Protein 2C7L (pdb70)

Sequence (334 aa):
MKTPLTEAIAAADLRGSYLSNTELQAVFGRFNRARAGLEAARAFANNGKKWAEAAANHVYQKFPYTTQMQGPQYASTPEGKAKCVRDIDHYLRTISYCCVVGGTGPLDDYVVAGLKEFNSALGLSPSWYIAALEFVRDNHGLTGDVAGEANTYINYAINALSMLDAFSRVVEQADKKGAYLSNDEINALQAIVADSNKRLDVVNRLTSNASSIVANAYRALVAERPQVFNPGGPCFHHRNQAACIRDLGFILRYVTYSVLAGDTSVMDDRCLNGLRETYQALGTPGDAVASGIKKMKEAALKIANDPNGITKGDCSQLMSELASYFDRAAAAVA

InterPro domains:
  IPR009050 Globin-like superfamily [SSF46458] (1-162)
  IPR0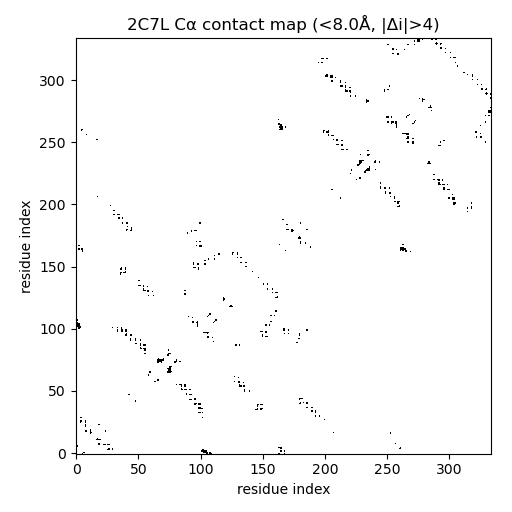12128 Phycobilisome, alpha/beta subunit [PF00502] (8-161)
  IPR012128 Phycobilisome, alpha/beta subunit [PIRSF000081] (1-162)
  IPR038719 Phycobilisome, alpha/beta subunit superfamily [G3DSA:1.10.490.20] (1-162)

Structure (mmCIF, N/CA/C/O backbone):
data_2C7L
#
_entry.id   2C7L
#
_cell.length_a   155.000
_cell.length_b   155.000
_cell.length_c   39.590
_cell.angle_alpha   90.00
_cell.angle_beta   90.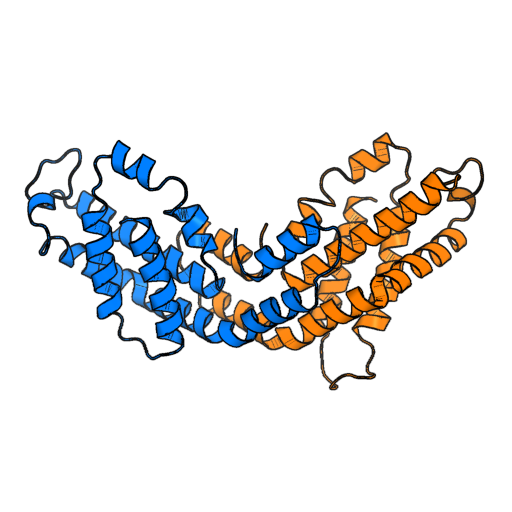00
_cell.angle_gamma   120.00
#
_symmetry.space_group_name_H-M   'P 63'
#
loop_
_entity.id
_entity.type
_entity.pdbx_description
1 polymer 'Phycoerythrocyanin alpha chain'
2 polymer 'Phycoerythrocyanin beta chain'
3 non-polymer PHYCOCYANOBILIN
4 water water
#
loop_
_atom_site.group_PDB
_atom_site.id
_atom_site.type_symbol
_atom_site.label_atom_id
_atom_site.label_alt_id
_atom_site.label_comp_id
_atom_site.label_asym_id
_atom_site.label_entity_id
_atom_site.label_seq_id
_atom_site.pdbx_PDB_ins_code
_atom_site.Cartn_x
_atom_site.Cartn_y
_atom_site.Cartn_z
_atom_site.occupancy
_atom_site.B_iso_or_equiv
_atom_site.auth_seq_id
_atom_site.auth_comp_id
_atom_site.auth_asym_id
_atom_site.auth_atom_id
_atom_site.pdbx_PDB_model_num
ATOM 1 N N . MET A 1 1 ? -11.427 67.021 -2.847 1.00 18.54 1 MET A N 1
ATOM 2 C CA . MET A 1 1 ? -11.174 66.095 -3.988 1.00 19.01 1 MET A CA 1
ATOM 3 C C . MET A 1 1 ? -12.302 66.071 -5.024 1.00 18.60 1 MET A C 1
ATOM 4 O O . MET A 1 1 ? -13.444 66.416 -4.723 1.00 16.22 1 MET A O 1
ATOM 9 N N . LYS A 1 2 ? -11.964 65.582 -6.218 1.00 19.02 2 LYS A N 1
ATOM 10 C CA . LYS A 1 2 ? -12.872 65.478 -7.358 1.00 18.06 2 LYS A CA 1
ATOM 11 C C . LYS A 1 2 ? -13.919 64.368 -7.254 1.00 18.84 2 LYS A C 1
ATOM 12 O O . LYS A 1 2 ? -13.602 63.180 -7.273 1.00 19.68 2 LYS A O 1
ATOM 18 N N . THR A 1 3 ? -15.165 64.783 -7.058 1.00 17.95 3 THR A N 1
ATOM 19 C CA . THR A 1 3 ? -16.314 63.882 -7.019 1.00 14.72 3 THR A CA 1
ATOM 20 C C . THR A 1 3 ? -17.235 64.641 -7.982 1.00 14.57 3 THR A C 1
ATOM 21 O O . THR A 1 3 ? -17.008 65.839 -8.194 1.00 15.59 3 THR A O 1
ATOM 25 N N . PRO A 1 4 ? -18.200 63.964 -8.661 1.00 14.86 4 PRO A N 1
ATOM 26 C CA . PRO A 1 4 ? -19.090 64.704 -9.572 1.00 12.73 4 PRO A CA 1
ATOM 27 C C . PRO A 1 4 ? -19.915 65.808 -8.895 1.00 11.95 4 PRO A C 1
ATOM 28 O O . PRO A 1 4 ? -20.214 66.830 -9.514 1.00 14.14 4 PRO A O 1
ATOM 32 N N . LEU A 1 5 ? -20.161 65.637 -7.597 1.00 11.43 5 LEU A N 1
ATOM 33 C CA . LEU A 1 5 ? -20.889 66.599 -6.769 1.00 11.48 5 LEU A CA 1
ATOM 34 C C . LEU A 1 5 ? -20.047 67.865 -6.563 1.00 12.10 5 LEU A C 1
ATOM 35 O O . LEU A 1 5 ? -20.551 68.982 -6.667 1.00 12.45 5 LEU A O 1
ATOM 40 N N . THR A 1 6 ? -18.752 67.649 -6.319 1.00 12.46 6 THR A N 1
ATOM 41 C CA . THR A 1 6 ? -17.735 68.682 -6.106 1.00 11.12 6 THR A CA 1
ATOM 42 C C . THR A 1 6 ? -17.393 69.362 -7.434 1.00 8.52 6 THR A C 1
ATOM 43 O O . THR A 1 6 ? -17.239 70.579 -7.476 1.00 6.60 6 THR A O 1
ATOM 47 N N . GLU A 1 7 ? -17.301 68.559 -8.501 1.00 7.19 7 GLU A N 1
ATOM 48 C CA . GLU A 1 7 ? -16.962 69.023 -9.845 1.00 7.70 7 GLU A CA 1
ATOM 49 C C . GLU A 1 7 ? -17.949 70.049 -10.355 1.00 7.58 7 GLU A C 1
ATOM 50 O O . GLU A 1 7 ? -17.548 71.044 -10.970 1.00 9.97 7 GLU A O 1
ATOM 56 N N . ALA A 1 8 ? -19.226 69.812 -10.056 1.00 6.37 8 ALA A N 1
ATOM 57 C CA . ALA A 1 8 ? -20.319 70.689 -10.462 1.00 3.76 8 ALA A CA 1
ATOM 58 C C . ALA A 1 8 ? -20.351 71.948 -9.610 1.00 3.17 8 ALA A C 1
ATOM 59 O O . ALA A 1 8 ? -20.476 73.055 -10.139 1.00 3.81 8 ALA A O 1
ATOM 61 N N . ILE A 1 9 ? -20.161 71.776 -8.303 1.00 1.93 9 ILE A N 1
ATOM 62 C CA . ILE A 1 9 ? -20.148 72.888 -7.348 1.00 1.91 9 ILE A CA 1
ATOM 63 C C . ILE A 1 9 ? -18.951 73.834 -7.588 1.00 1.80 9 ILE A C 1
ATOM 64 O O . ILE A 1 9 ? -19.095 75.047 -7.455 1.00 3.96 9 ILE A O 1
ATOM 69 N N . ALA A 1 10 ? -17.812 73.281 -8.011 1.00 2.07 10 ALA A N 1
ATOM 70 C CA . ALA A 1 10 ? -16.602 74.064 -8.289 1.00 1.84 10 ALA A CA 1
ATOM 71 C C . ALA A 1 10 ? -16.789 74.914 -9.547 1.00 2.87 10 ALA A C 1
ATOM 72 O O . ALA A 1 10 ? -16.499 76.118 -9.551 1.00 1.25 10 ALA A O 1
ATOM 74 N N . ALA A 1 11 ? -17.361 74.284 -10.574 1.00 4.16 11 ALA A N 1
ATOM 75 C CA . ALA A 1 11 ? -17.654 74.914 -11.863 1.00 5.53 11 ALA A CA 1
ATOM 76 C C . ALA A 1 11 ? -18.693 76.022 -11.708 1.00 5.30 11 ALA A C 1
ATOM 77 O O . ALA A 1 11 ? -18.548 77.092 -12.297 1.00 5.85 11 ALA A O 1
ATOM 79 N N . ALA A 1 12 ? -19.704 75.758 -10.873 1.00 4.33 12 ALA A N 1
ATOM 80 C CA . ALA A 1 12 ? -20.791 76.693 -10.576 1.00 4.34 12 ALA A CA 1
ATOM 81 C C . ALA A 1 12 ? -20.282 77.913 -9.848 1.00 3.86 12 ALA A C 1
ATOM 82 O O . ALA A 1 12 ? -20.609 79.036 -10.218 1.00 4.31 12 ALA A O 1
ATOM 84 N N . ASP A 1 13 ? -19.446 77.667 -8.839 1.00 4.27 13 ASP A N 1
ATOM 85 C CA . ASP A 1 13 ? -18.833 78.704 -8.007 1.00 4.91 13 ASP A CA 1
ATOM 86 C C . ASP A 1 13 ? -17.918 79.641 -8.816 1.00 4.08 13 ASP A C 1
ATOM 87 O O . ASP A 1 13 ? -17.830 80.838 -8.525 1.00 3.59 13 ASP A O 1
ATOM 92 N N . LEU A 1 14 ? -17.274 79.084 -9.843 1.00 2.59 14 LEU A N 1
ATOM 93 C CA . LEU A 1 14 ? -16.375 79.818 -10.728 1.00 1.93 14 LEU A CA 1
ATOM 94 C C . LEU A 1 14 ? -17.162 80.890 -11.480 1.00 1.00 14 LEU A C 1
ATOM 95 O O . LEU A 1 14 ? -16.713 82.028 -11.585 1.00 1.79 14 LEU A O 1
ATOM 100 N N . ARG A 1 15 ? -18.366 80.530 -11.919 1.00 1.00 15 ARG A N 1
ATOM 101 C CA . ARG A 1 15 ? -19.256 81.435 -12.650 1.00 1.00 15 ARG A CA 1
ATOM 102 C C . ARG A 1 15 ? -20.057 82.333 -11.697 1.00 1.21 15 ARG A C 1
ATOM 103 O O . ARG A 1 15 ? -20.750 83.265 -12.145 1.00 1.40 15 ARG A O 1
ATOM 111 N N . GLY A 1 16 ? -19.997 82.012 -10.400 1.00 1.00 16 GLY A N 1
ATOM 112 C CA . GLY A 1 16 ? -20.695 82.779 -9.375 1.00 1.00 16 GLY A CA 1
ATOM 113 C C . GLY A 1 16 ? -22.206 82.645 -9.410 1.00 1.66 16 GLY A C 1
ATOM 114 O O . GLY A 1 16 ? -22.929 83.498 -8.893 1.00 2.20 16 GLY A O 1
ATOM 115 N N . SER A 1 17 ? -22.673 81.575 -10.047 1.00 1.12 17 SER A N 1
ATOM 116 C CA . SER A 1 17 ? -24.087 81.296 -10.182 1.00 1.38 17 SER A CA 1
ATOM 117 C C . SER A 1 17 ? -24.416 79.953 -9.556 1.00 3.71 17 SER A C 1
ATOM 118 O O . SER A 1 17 ? -23.529 79.225 -9.100 1.00 2.31 17 SER A O 1
ATOM 121 N N . TYR A 1 18 ? -25.707 79.628 -9.541 1.00 5.16 18 TYR A N 1
ATOM 122 C CA . TYR A 1 18 ? -26.184 78.354 -9.013 1.00 6.24 18 TYR A CA 1
ATOM 123 C C . TYR A 1 18 ? -25.978 77.315 -10.093 1.00 7.71 18 TYR A C 1
ATOM 124 O O . TYR A 1 18 ? -25.550 77.651 -11.204 1.00 9.18 18 TYR A O 1
ATOM 133 N N . LEU A 1 19 ? -26.312 76.063 -9.791 1.00 9.13 19 LEU A N 1
ATOM 134 C CA . LEU A 1 19 ? -26.142 74.990 -10.757 1.00 10.49 19 LEU A CA 1
ATOM 135 C C . LEU A 1 19 ? -27.021 75.120 -11.974 1.00 11.44 19 LEU A C 1
ATOM 136 O O . LEU A 1 19 ? -28.209 75.434 -11.869 1.00 13.53 19 LEU A O 1
ATOM 141 N N . SER A 1 20 ? -26.402 74.934 -13.135 1.00 11.20 20 SER A N 1
ATOM 142 C CA . SER A 1 20 ? -27.100 75.009 -14.403 1.00 13.99 20 SER A CA 1
ATOM 143 C C . SER A 1 20 ? -27.949 73.761 -14.573 1.00 15.53 20 SER A C 1
ATOM 144 O O . SER A 1 20 ? -27.823 72.802 -13.811 1.00 17.31 20 SER A O 1
ATOM 147 N N . ASN A 1 21 ? -28.808 73.783 -15.584 1.00 17.27 21 ASN A N 1
ATOM 148 C CA . ASN A 1 21 ? -29.683 72.663 -15.908 1.00 17.66 21 ASN A CA 1
ATOM 149 C C . ASN A 1 21 ? -28.848 71.412 -16.240 1.00 17.78 21 ASN A C 1
ATOM 150 O O . ASN A 1 21 ? -29.133 70.317 -15.740 1.00 16.44 21 ASN A O 1
ATOM 155 N N . THR A 1 22 ? -27.752 71.638 -16.979 1.00 17.48 22 THR A N 1
ATOM 156 C CA . THR A 1 22 ? -26.798 70.609 -17.419 1.00 16.79 22 THR A CA 1
ATOM 157 C C . THR A 1 22 ? -26.017 69.979 -16.269 1.00 15.75 22 THR A C 1
ATOM 158 O O . THR A 1 22 ? -25.744 68.774 -16.274 1.00 14.84 22 THR A O 1
ATOM 162 N N . GLU A 1 23 ? -25.702 70.806 -15.275 1.00 15.71 23 GLU A N 1
ATOM 163 C CA . GLU A 1 23 ? -24.960 70.389 -14.090 1.00 15.41 23 GLU A CA 1
ATOM 164 C C . GLU A 1 23 ? -25.796 69.621 -13.088 1.00 14.35 23 GLU A C 1
ATOM 165 O O . GLU A 1 23 ? -25.274 68.758 -12.381 1.00 13.94 23 GLU A O 1
ATOM 171 N N . LEU A 1 24 ? -27.086 69.941 -13.029 1.00 13.23 24 LEU A N 1
ATOM 172 C CA . LEU A 1 24 ? -28.003 69.277 -12.111 1.00 14.03 24 LEU A CA 1
ATOM 173 C C . LEU A 1 24 ? -28.282 67.842 -12.557 1.00 15.99 24 LEU A C 1
ATOM 174 O O . LEU A 1 24 ? -28.340 66.931 -11.725 1.00 16.42 24 LEU A O 1
ATOM 179 N N . GLN A 1 25 ? -28.401 67.637 -13.870 1.00 16.63 25 GLN A N 1
ATOM 180 C CA . GLN A 1 25 ? -28.656 66.308 -14.419 1.00 17.78 25 GLN A CA 1
ATOM 181 C C . GLN A 1 25 ? -27.427 65.414 -14.274 1.00 19.06 25 GLN A C 1
ATOM 182 O O . GLN A 1 25 ? -27.543 64.187 -14.159 1.00 19.67 25 GLN A O 1
ATOM 188 N N . ALA A 1 26 ? -26.263 66.064 -14.192 1.00 20.04 26 ALA A N 1
ATOM 189 C CA . ALA A 1 26 ? -24.974 65.401 -14.009 1.00 20.08 26 ALA A CA 1
ATOM 190 C C . ALA A 1 26 ? -24.868 64.911 -12.563 1.00 20.44 26 ALA A C 1
ATOM 191 O O . ALA A 1 26 ? -24.232 63.885 -12.286 1.00 21.28 26 ALA A O 1
ATOM 193 N N . VAL A 1 27 ? -25.546 65.635 -11.668 1.00 20.45 27 VAL A N 1
ATOM 194 C CA . VAL A 1 27 ? -25.594 65.332 -10.239 1.00 20.00 27 VAL A CA 1
ATOM 195 C C . VAL A 1 27 ? -26.692 64.292 -9.964 1.00 20.12 27 VAL A C 1
ATOM 196 O O . VAL A 1 27 ? -26.513 63.395 -9.136 1.00 19.99 27 VAL A O 1
ATOM 200 N N . PHE A 1 28 ? -27.802 64.389 -10.700 1.00 20.51 28 PHE A N 1
ATOM 201 C CA . PHE A 1 28 ? -28.922 63.448 -10.571 1.00 20.89 28 PHE A CA 1
ATOM 202 C C . PHE A 1 28 ? -28.455 62.113 -11.143 1.00 21.35 28 PHE A C 1
ATOM 203 O O . PHE A 1 28 ? -28.958 61.047 -10.771 1.00 22.38 28 PHE A O 1
ATOM 211 N N . GLY A 1 29 ? -27.446 62.201 -12.010 1.00 20.69 29 GLY A N 1
ATOM 212 C CA . GLY A 1 29 ? -26.853 61.035 -12.631 1.00 20.17 29 GLY A CA 1
ATOM 213 C C . GLY A 1 29 ? -25.956 60.289 -11.661 1.00 18.78 29 GLY A C 1
ATOM 214 O O . GLY A 1 29 ? -25.816 59.065 -11.766 1.00 17.97 29 GLY A O 1
ATOM 215 N N . ARG A 1 30 ? -25.391 61.019 -10.693 1.00 17.65 30 ARG A N 1
ATOM 216 C CA . ARG A 1 30 ? -24.499 60.436 -9.686 1.00 17.08 30 ARG A CA 1
ATOM 217 C C . ARG A 1 30 ? -25.283 59.517 -8.768 1.00 17.69 30 ARG A C 1
ATOM 218 O O . ARG A 1 30 ? -24.836 58.412 -8.478 1.00 17.77 30 ARG A O 1
ATOM 226 N N . PHE A 1 31 ? -26.454 59.980 -8.338 1.00 18.87 31 PHE A N 1
ATOM 227 C CA . PHE A 1 31 ? -27.313 59.221 -7.435 1.00 19.54 31 PHE A CA 1
ATOM 228 C C . PHE A 1 31 ? -28.012 57.999 -8.045 1.00 20.85 31 PHE A C 1
ATOM 229 O O . PHE A 1 31 ? -28.298 57.032 -7.333 1.00 21.92 31 PHE A O 1
ATOM 237 N N . ASN A 1 32 ? -28.225 58.015 -9.362 1.00 21.37 32 ASN A N 1
ATOM 238 C CA . ASN A 1 32 ? -28.854 56.891 -10.063 1.00 23.90 32 ASN A CA 1
ATOM 239 C C . ASN A 1 32 ? -27.863 55.751 -10.317 1.00 23.85 32 ASN A C 1
ATOM 240 O O . ASN A 1 32 ? -28.255 54.653 -10.729 1.00 23.99 32 ASN A O 1
ATOM 245 N N . ARG A 1 33 ? -26.580 56.030 -10.065 1.00 23.90 33 ARG A N 1
ATOM 246 C CA . ARG A 1 33 ? -25.475 55.080 -10.264 1.00 22.50 33 ARG A CA 1
ATOM 247 C C . ARG A 1 33 ? -24.676 54.828 -8.985 1.00 22.40 33 ARG A C 1
ATOM 248 O O . ARG A 1 33 ? -23.780 53.982 -8.972 1.00 21.02 33 ARG A O 1
ATOM 256 N N . ALA A 1 34 ? -25.026 55.544 -7.912 1.00 23.89 34 ALA A N 1
ATOM 257 C CA . ALA A 1 34 ? -24.336 55.462 -6.612 1.00 25.51 34 ALA A CA 1
ATOM 258 C C . ALA A 1 34 ? -24.438 54.178 -5.799 1.00 26.20 34 ALA A C 1
ATOM 259 O O . ALA A 1 34 ? -23.484 53.817 -5.103 1.00 26.68 34 ALA A O 1
ATOM 261 N N . ARG A 1 35 ? -25.590 53.512 -5.874 1.00 27.82 35 ARG A N 1
ATOM 262 C CA . ARG A 1 35 ? -25.859 52.266 -5.144 1.00 29.16 35 ARG A CA 1
ATOM 263 C C . ARG A 1 35 ? -24.872 51.169 -5.515 1.00 28.10 35 ARG A C 1
ATOM 264 O O . ARG A 1 35 ? -24.329 50.508 -4.639 1.00 27.89 35 ARG A O 1
ATOM 272 N N . ALA A 1 36 ? -24.581 51.059 -6.810 1.00 27.19 36 ALA A N 1
ATOM 273 C CA . ALA A 1 36 ? -23.648 50.067 -7.340 1.00 27.68 36 ALA A CA 1
ATOM 274 C C . ALA A 1 36 ? -22.213 50.357 -6.901 1.00 28.13 36 ALA A C 1
ATOM 275 O O . ALA A 1 36 ? -21.401 49.442 -6.761 1.00 29.11 36 ALA A O 1
ATOM 277 N N . GLY A 1 37 ? -21.928 51.637 -6.661 1.00 28.07 37 GLY A N 1
ATOM 278 C CA . GLY A 1 37 ? -20.611 52.061 -6.215 1.00 26.72 37 GLY A CA 1
ATOM 279 C C . GLY A 1 37 ? -20.380 51.774 -4.739 1.00 25.85 37 GLY A C 1
ATOM 280 O O . GLY A 1 37 ? -19.265 51.444 -4.336 1.00 24.71 37 GLY A O 1
ATOM 281 N N . LEU A 1 38 ? -21.440 51.894 -3.939 1.00 25.15 38 LEU A N 1
ATOM 282 C CA . LEU A 1 38 ? -21.378 51.629 -2.500 1.00 24.52 38 LEU A CA 1
ATOM 283 C C . LEU A 1 38 ? -21.332 50.130 -2.220 1.00 25.74 38 LEU A C 1
ATOM 284 O O . LEU A 1 38 ? -20.693 49.691 -1.257 1.00 26.06 38 LEU A O 1
ATOM 289 N N . GLU A 1 39 ? -21.965 49.355 -3.108 1.00 26.84 39 GLU A N 1
ATOM 290 C CA . GLU A 1 39 ? -21.990 47.892 -3.021 1.00 27.58 39 GLU A CA 1
ATOM 291 C C . GLU A 1 39 ? -20.653 47.325 -3.513 1.00 26.49 39 GLU A C 1
ATOM 292 O O . GLU A 1 39 ? -20.289 46.192 -3.186 1.00 26.31 39 GLU A O 1
ATOM 298 N N . ALA A 1 40 ? -19.927 48.142 -4.281 1.00 25.49 40 ALA A N 1
ATOM 299 C CA . ALA A 1 40 ? -18.611 47.795 -4.811 1.00 25.12 40 ALA A CA 1
ATOM 300 C C . ALA A 1 40 ? -17.600 47.926 -3.685 1.00 25.66 40 ALA A C 1
ATOM 301 O O . ALA A 1 40 ? -16.769 47.046 -3.470 1.00 25.14 40 ALA A O 1
ATOM 303 N N . ALA A 1 41 ? -17.767 48.986 -2.901 1.00 26.63 41 ALA A N 1
ATOM 304 C CA . ALA A 1 41 ? -16.912 49.266 -1.763 1.00 27.90 41 ALA A CA 1
ATOM 305 C C . ALA A 1 41 ? -17.181 48.304 -0.612 1.00 28.76 41 ALA A C 1
ATOM 306 O O . ALA A 1 41 ? -16.356 48.172 0.295 1.00 29.90 41 ALA A O 1
ATOM 308 N N . ARG A 1 42 ? -18.332 47.633 -0.667 1.00 29.31 42 ARG A N 1
ATOM 309 C CA . ARG A 1 42 ? -18.727 46.646 0.341 1.00 30.69 42 ARG A CA 1
ATOM 310 C C . ARG A 1 42 ? -18.025 45.310 0.051 1.00 30.83 42 ARG A C 1
ATOM 311 O O . ARG A 1 42 ? -17.711 44.555 0.973 1.00 29.99 42 ARG A O 1
ATOM 319 N N . ALA A 1 43 ? -17.753 45.051 -1.231 1.00 31.92 43 ALA A N 1
ATOM 320 C CA . ALA A 1 43 ? -17.059 43.833 -1.666 1.00 33.40 43 ALA A CA 1
ATOM 321 C C . ALA A 1 43 ? -15.585 43.955 -1.285 1.00 33.98 43 ALA A C 1
ATOM 322 O O . ALA A 1 43 ? -14.979 43.008 -0.777 1.00 33.20 43 ALA A O 1
ATOM 324 N N . PHE A 1 44 ? -15.054 45.164 -1.469 1.00 35.28 44 PHE A N 1
ATOM 325 C CA . PHE A 1 44 ? -13.666 45.506 -1.158 1.00 36.10 44 PHE A CA 1
ATOM 326 C C . PHE A 1 44 ? -13.400 45.518 0.349 1.00 37.27 44 PHE A C 1
ATOM 327 O O . PHE A 1 44 ? -12.304 45.177 0.795 1.00 35.71 44 PHE A O 1
ATOM 335 N N . ALA A 1 45 ? -14.408 45.925 1.119 1.00 38.79 45 ALA A N 1
ATOM 336 C CA . ALA A 1 45 ? -14.312 45.996 2.574 1.00 41.15 45 ALA A CA 1
ATOM 337 C C . ALA A 1 45 ? -14.166 44.628 3.214 1.00 43.38 45 ALA A C 1
ATOM 338 O O . ALA A 1 45 ? -13.361 44.441 4.133 1.00 43.77 45 ALA A O 1
ATOM 340 N N . ASN A 1 46 ? -14.889 43.667 2.647 1.00 45.50 46 ASN A N 1
ATOM 341 C CA . ASN A 1 46 ? -14.918 42.300 3.138 1.00 47.07 46 ASN A CA 1
ATOM 342 C C . ASN A 1 46 ? -13.832 41.382 2.583 1.00 48.35 46 ASN A C 1
ATOM 343 O O . ASN A 1 46 ? -13.377 40.476 3.286 1.00 49.77 46 ASN A O 1
ATOM 348 N N . ASN A 1 47 ? -13.379 41.642 1.355 1.00 49.23 47 ASN A N 1
ATOM 349 C CA . ASN A 1 47 ? -12.371 40.785 0.731 1.00 50.39 47 ASN A CA 1
ATOM 350 C C . ASN A 1 47 ? -11.191 41.488 0.033 1.00 51.25 47 ASN A C 1
ATOM 351 O O . ASN A 1 47 ? -10.496 40.872 -0.781 1.00 51.85 47 ASN A O 1
ATOM 356 N N . GLY A 1 48 ? -10.917 42.738 0.411 1.00 51.74 48 GLY A N 1
ATOM 357 C CA . GLY A 1 48 ? -9.817 43.495 -0.184 1.00 51.22 48 GLY A CA 1
ATOM 358 C C . GLY A 1 48 ? -8.425 43.096 0.274 1.00 51.29 48 GLY A C 1
ATOM 359 O O . GLY A 1 48 ? -7.490 43.084 -0.529 1.00 51.13 48 GLY A O 1
ATOM 360 N N . LYS A 1 49 ? -8.302 42.749 1.557 1.00 51.63 49 LYS A N 1
ATOM 361 C CA . LYS A 1 49 ? -7.038 42.329 2.173 1.00 52.73 49 LYS A CA 1
ATOM 362 C C . LYS A 1 49 ? -6.633 40.957 1.632 1.00 53.67 49 LYS A C 1
ATOM 363 O O . LYS A 1 49 ? -5.447 40.675 1.441 1.00 53.82 49 LYS A O 1
ATOM 369 N N . LYS A 1 50 ? -7.643 40.135 1.349 1.00 54.68 50 LYS A N 1
ATOM 370 C CA . LYS A 1 50 ? -7.462 38.783 0.830 1.00 55.69 50 LYS A CA 1
ATOM 371 C C . LYS A 1 50 ? -6.999 38.805 -0.625 1.00 55.93 50 LYS A C 1
ATOM 372 O O . LYS A 1 50 ? -6.230 37.940 -1.043 1.00 56.18 50 LYS A O 1
ATOM 378 N N . TRP A 1 51 ? -7.463 39.801 -1.381 1.00 56.75 51 TRP A N 1
ATOM 379 C CA . TRP A 1 51 ? -7.092 39.960 -2.789 1.00 58.33 51 TRP A CA 1
ATOM 380 C C . TRP A 1 51 ? -5.692 40.549 -2.916 1.00 58.54 51 TRP A C 1
ATOM 381 O O . TRP A 1 51 ? -5.006 40.320 -3.915 1.00 58.11 51 TRP A O 1
ATOM 392 N N . ALA A 1 52 ? -5.278 41.278 -1.877 1.00 58.81 52 ALA A N 1
ATOM 393 C CA . ALA A 1 52 ? -3.967 41.918 -1.809 1.00 59.39 52 ALA A CA 1
ATOM 394 C C . ALA A 1 52 ? -2.855 40.924 -1.484 1.00 60.17 52 ALA A C 1
ATOM 395 O O . ALA A 1 52 ? -1.745 41.036 -2.006 1.00 60.41 52 ALA A O 1
ATOM 397 N N . GLU A 1 53 ? -3.178 39.941 -0.641 1.00 61.54 53 GLU A N 1
ATOM 398 C CA . GLU A 1 53 ? -2.249 38.885 -0.220 1.00 62.40 53 GLU A CA 1
ATOM 399 C C . GLU A 1 53 ? -1.926 37.905 -1.350 1.00 63.26 53 GLU A C 1
ATOM 400 O O . GLU A 1 53 ? -0.858 37.286 -1.360 1.00 63.98 53 GLU A O 1
ATOM 406 N N . ALA A 1 54 ? -2.850 37.806 -2.306 1.00 63.81 54 ALA A N 1
ATOM 407 C CA . ALA A 1 54 ? -2.724 36.930 -3.467 1.00 64.41 54 ALA A CA 1
ATOM 408 C C . ALA A 1 54 ? -2.021 37.638 -4.619 1.00 64.72 54 ALA A C 1
ATOM 409 O O . ALA A 1 54 ? -1.264 37.014 -5.368 1.00 65.06 54 ALA A O 1
ATOM 411 N N . ALA A 1 55 ? -2.271 38.945 -4.737 1.00 65.19 55 ALA A N 1
ATOM 412 C CA . ALA A 1 55 ? -1.683 39.797 -5.779 1.00 65.03 55 ALA A CA 1
ATOM 413 C C . ALA A 1 55 ? -0.190 39.994 -5.573 1.00 64.49 55 ALA A C 1
ATOM 414 O O . ALA A 1 55 ? 0.560 40.164 -6.537 1.00 64.08 55 ALA A O 1
ATOM 416 N N . ALA A 1 56 ? 0.222 39.932 -4.306 1.00 64.42 56 ALA A N 1
ATOM 417 C CA . ALA A 1 56 ? 1.618 40.073 -3.897 1.00 64.86 56 ALA A CA 1
ATOM 418 C C . ALA A 1 56 ? 2.397 38.808 -4.270 1.00 65.39 56 ALA A C 1
ATOM 419 O O . ALA A 1 56 ? 3.561 38.880 -4.663 1.00 65.32 56 ALA A O 1
ATOM 421 N N . ASN A 1 57 ? 1.719 37.662 -4.187 1.00 65.79 57 ASN A N 1
ATOM 422 C CA . ASN A 1 57 ? 2.299 36.362 -4.520 1.00 65.80 57 ASN A CA 1
ATOM 423 C C . ASN A 1 57 ? 2.371 36.144 -6.029 1.00 66.84 57 ASN A C 1
ATOM 424 O O . ASN A 1 57 ? 3.204 35.370 -6.507 1.00 67.09 57 ASN A O 1
ATOM 429 N N . HIS A 1 58 ? 1.522 36.867 -6.764 1.00 67.86 58 HIS A N 1
ATOM 430 C CA . HIS A 1 58 ? 1.449 36.801 -8.225 1.00 69.28 58 HIS A CA 1
ATOM 431 C C . HIS A 1 58 ? 2.661 37.457 -8.887 1.00 70.62 58 HIS A C 1
ATOM 432 O O . HIS A 1 58 ? 3.153 36.959 -9.899 1.00 71.00 58 HIS A O 1
ATOM 439 N N . VAL A 1 59 ? 3.127 38.568 -8.316 1.00 72.72 59 VAL A N 1
ATOM 440 C CA . VAL A 1 59 ? 4.271 39.303 -8.859 1.00 75.10 59 VAL A CA 1
ATOM 441 C C . VAL A 1 59 ? 5.613 38.586 -8.639 1.00 76.47 59 VAL A C 1
ATOM 442 O O . VAL A 1 59 ? 6.565 38.799 -9.392 1.00 76.91 59 VAL A O 1
ATOM 446 N N . TYR A 1 60 ? 5.646 37.685 -7.656 1.00 78.00 60 TYR A N 1
ATOM 447 C CA . TYR A 1 60 ? 6.843 36.898 -7.344 1.00 80.13 60 TYR A CA 1
ATOM 448 C C . TYR A 1 60 ? 6.944 35.682 -8.269 1.00 81.34 60 TYR A C 1
ATOM 449 O O . TYR A 1 60 ? 7.884 34.886 -8.180 1.00 81.19 60 TYR A O 1
ATOM 458 N N . GLN A 1 61 ? 5.951 35.564 -9.152 1.00 82.87 61 GLN A N 1
ATOM 459 C CA . GLN A 1 61 ? 5.843 34.485 -10.129 1.00 85.18 61 GLN A CA 1
ATOM 460 C C . GLN A 1 61 ? 5.857 35.030 -11.562 1.00 86.66 61 GLN A C 1
ATOM 461 O O . GLN A 1 61 ? 6.197 34.306 -12.501 1.00 86.91 61 GLN A O 1
ATOM 467 N N . LYS A 1 62 ? 5.473 36.298 -11.722 1.00 88.57 62 LYS A N 1
ATOM 468 C CA . LYS A 1 62 ? 5.443 36.956 -13.033 1.00 90.61 62 LYS A CA 1
ATOM 469 C C . LYS A 1 62 ? 6.796 37.618 -13.298 1.00 92.51 62 LYS A C 1
ATOM 470 O O . LYS A 1 62 ? 7.313 37.566 -14.419 1.00 92.32 62 LYS A O 1
ATOM 476 N N . PHE A 1 63 ? 7.351 38.239 -12.255 1.00 95.18 63 PHE A N 1
ATOM 477 C CA . PHE A 1 63 ? 8.656 38.905 -12.311 1.00 97.77 63 PHE A CA 1
ATOM 478 C C . PHE A 1 63 ? 9.564 38.294 -11.225 1.00 99.49 63 PHE A C 1
ATOM 479 O O . PHE A 1 63 ? 9.433 38.625 -10.040 1.00 99.11 63 PHE A O 1
ATOM 487 N N . PRO A 1 64 ? 10.468 37.361 -11.614 1.00 101.55 64 PRO A N 1
ATOM 488 C CA . PRO A 1 64 ? 11.395 36.690 -10.689 1.00 103.37 64 PRO A CA 1
ATOM 489 C C . PRO A 1 64 ? 12.503 37.542 -10.057 1.00 105.32 64 PRO A C 1
ATOM 490 O O . PRO A 1 64 ? 12.999 37.192 -8.984 1.00 105.27 64 PRO A O 1
ATOM 494 N N . TYR A 1 65 ? 12.857 38.661 -10.699 1.00 107.63 65 TYR A N 1
ATOM 495 C CA . TYR A 1 65 ? 13.923 39.561 -10.223 1.00 109.80 65 TYR A CA 1
ATOM 496 C C . TYR A 1 65 ? 13.684 40.348 -8.919 1.00 111.09 65 TYR A C 1
ATOM 497 O O . TYR A 1 65 ? 14.596 41.011 -8.412 1.00 111.11 65 TYR A O 1
ATOM 506 N N . THR A 1 66 ? 12.467 40.257 -8.385 1.00 112.53 66 THR A N 1
ATOM 507 C CA . THR A 1 66 ? 12.085 40.952 -7.155 1.00 114.07 66 THR A CA 1
ATOM 508 C C . THR A 1 66 ? 12.451 40.205 -5.872 1.00 115.78 66 THR A C 1
ATOM 509 O O . THR A 1 66 ? 12.908 40.818 -4.901 1.00 115.96 66 THR A O 1
ATOM 513 N N . THR A 1 67 ? 12.268 38.882 -5.897 1.00 117.78 67 THR A N 1
ATOM 514 C CA . THR A 1 67 ? 12.530 38.004 -4.749 1.00 119.48 67 THR A CA 1
ATOM 515 C C . THR A 1 67 ? 13.964 37.448 -4.654 1.00 120.33 67 THR A C 1
ATOM 516 O O . THR A 1 67 ? 14.367 36.952 -3.595 1.00 120.68 67 THR A O 1
ATOM 520 N N . GLN A 1 68 ? 14.728 37.536 -5.743 1.00 121.18 68 GLN A N 1
ATOM 521 C CA . GLN A 1 68 ? 16.106 37.032 -5.755 1.00 122.15 68 GLN A CA 1
ATOM 522 C C . GLN A 1 68 ? 17.192 38.117 -5.682 1.00 123.08 68 GLN A C 1
ATOM 523 O O . GLN A 1 68 ? 18.387 37.815 -5.763 1.00 123.15 68 GLN A O 1
ATOM 529 N N . MET A 1 69 ? 16.771 39.365 -5.471 1.00 124.12 69 MET A N 1
ATOM 530 C CA . MET A 1 69 ? 17.688 40.509 -5.397 1.00 124.74 69 MET A CA 1
ATOM 531 C C . MET A 1 69 ? 18.198 40.839 -3.971 1.00 124.75 69 MET A C 1
ATOM 532 O O . MET A 1 69 ? 18.017 40.047 -3.045 1.00 125.06 69 MET A O 1
ATOM 537 N N . GLN A 1 70 ? 18.856 41.999 -3.830 1.00 125.00 70 GLN A N 1
ATOM 538 C CA . GLN A 1 70 ? 19.484 42.463 -2.584 1.00 124.98 70 GLN A CA 1
ATOM 539 C C . GLN A 1 70 ? 18.512 42.763 -1.422 1.00 124.94 70 GLN A C 1
ATOM 540 O O . GLN A 1 70 ? 17.280 42.754 -1.551 1.00 124.62 70 GLN A O 1
ATOM 546 N N . GLY A 1 71 ? 19.097 43.026 -0.256 1.00 124.16 71 GLY A N 1
ATOM 547 C CA . GLY A 1 71 ? 18.362 43.291 0.990 1.00 123.47 71 GLY A CA 1
ATOM 548 C C . GLY A 1 71 ? 17.926 44.710 1.357 1.00 122.90 71 GLY A C 1
ATOM 549 O O . GLY A 1 71 ? 16.796 44.850 1.825 1.00 122.89 71 GLY A O 1
ATOM 550 N N . PRO A 1 72 ? 18.770 45.767 1.202 1.00 122.05 72 PRO A N 1
ATOM 551 C CA . PRO A 1 72 ? 18.367 47.142 1.548 1.00 121.11 72 PRO A CA 1
ATOM 552 C C . PRO A 1 72 ? 17.242 47.842 0.757 1.00 119.84 72 PRO A C 1
ATOM 553 O O . PRO A 1 72 ? 16.655 48.807 1.262 1.00 119.94 72 PRO A O 1
ATOM 557 N N . GLN A 1 73 ? 16.939 47.358 -0.451 1.00 118.20 73 GLN A N 1
ATOM 558 C CA . GLN A 1 73 ? 15.886 47.964 -1.278 1.00 116.16 73 GLN A CA 1
ATOM 559 C C . GLN A 1 73 ? 14.967 47.028 -2.085 1.00 114.75 73 GLN A C 1
ATOM 560 O O . GLN A 1 73 ? 14.216 47.503 -2.948 1.00 115.13 73 GLN A O 1
ATOM 566 N N . TYR A 1 74 ? 14.998 45.721 -1.802 1.00 112.71 74 TYR A N 1
ATOM 567 C CA . TYR A 1 74 ? 14.156 44.760 -2.532 1.00 110.56 74 TYR A CA 1
ATOM 568 C C . TYR A 1 74 ? 13.293 43.776 -1.731 1.00 108.64 74 TYR A C 1
ATOM 569 O O . TYR A 1 74 ? 13.483 43.601 -0.524 1.00 108.69 74 TYR A O 1
ATOM 578 N N . ALA A 1 75 ? 12.362 43.126 -2.440 1.00 105.90 75 ALA A N 1
ATOM 579 C CA . ALA A 1 75 ? 11.394 42.174 -1.878 1.00 102.92 75 ALA A CA 1
ATOM 580 C C . ALA A 1 75 ? 11.868 40.743 -1.592 1.00 100.82 75 ALA A C 1
ATOM 581 O O . ALA A 1 75 ? 11.070 39.797 -1.624 1.00 100.60 75 ALA A O 1
ATOM 583 N N . SER A 1 76 ? 13.153 40.593 -1.279 1.00 98.38 76 SER A N 1
ATOM 584 C CA . SER A 1 76 ? 13.736 39.288 -0.961 1.00 95.94 76 SER A CA 1
ATOM 585 C C . SER A 1 76 ? 13.448 38.903 0.489 1.00 94.02 76 SER A C 1
ATOM 586 O O . SER A 1 76 ? 13.107 37.755 0.784 1.00 93.96 76 SER A O 1
ATOM 589 N N . THR A 1 77 ? 13.536 39.904 1.363 1.00 91.31 77 THR A N 1
ATOM 590 C CA . THR A 1 77 ? 13.305 39.783 2.803 1.00 88.65 77 THR A CA 1
ATOM 591 C C . THR A 1 77 ? 11.801 39.656 3.122 1.00 86.44 77 THR A C 1
ATOM 592 O O . THR A 1 77 ? 10.975 40.126 2.334 1.00 86.76 77 THR A O 1
ATOM 596 N N . PRO A 1 78 ? 11.422 38.976 4.240 1.00 84.13 78 PRO A N 1
ATOM 597 C CA . PRO A 1 78 ? 9.996 38.841 4.585 1.00 82.18 78 PRO A CA 1
ATOM 598 C C . PRO A 1 78 ? 9.306 40.155 4.996 1.00 80.42 78 PRO A C 1
ATOM 599 O O . PRO A 1 78 ? 8.078 40.204 5.132 1.00 80.04 78 PRO A O 1
ATOM 603 N N . GLU A 1 79 ? 10.110 41.206 5.182 1.00 78.08 79 GLU A N 1
ATOM 604 C CA . GLU A 1 79 ? 9.629 42.541 5.542 1.00 75.10 79 GLU A CA 1
ATOM 605 C C . GLU A 1 79 ? 9.170 43.255 4.264 1.00 72.94 79 GLU A C 1
ATOM 606 O O . GLU A 1 79 ? 8.232 44.059 4.296 1.00 72.47 79 GLU A O 1
ATOM 612 N N . GLY A 1 80 ? 9.839 42.935 3.151 1.00 70.46 80 GLY A N 1
ATOM 613 C CA . GLY A 1 80 ? 9.520 43.506 1.847 1.00 67.55 80 GLY A CA 1
ATOM 614 C C . GLY A 1 80 ? 8.199 42.999 1.294 1.00 65.07 80 GLY A C 1
ATOM 615 O O . GLY A 1 80 ? 7.504 43.715 0.571 1.00 64.45 80 GLY A O 1
ATOM 616 N N . LYS A 1 81 ? 7.854 41.764 1.667 1.00 63.00 81 LYS A N 1
ATOM 617 C CA . LYS A 1 81 ? 6.605 41.111 1.272 1.00 60.43 81 LYS A CA 1
ATOM 618 C C . LYS A 1 81 ? 5.455 41.772 2.031 1.00 57.95 81 LYS A C 1
ATOM 619 O O . LYS A 1 81 ? 4.355 41.928 1.497 1.00 57.55 81 LYS A O 1
ATOM 625 N N . ALA A 1 82 ? 5.754 42.194 3.264 1.00 55.32 82 ALA A N 1
ATOM 626 C CA . ALA A 1 82 ? 4.807 42.867 4.159 1.00 52.06 82 ALA A CA 1
ATOM 627 C C . ALA A 1 82 ? 4.506 44.283 3.673 1.00 49.07 82 ALA A C 1
ATOM 628 O O . ALA A 1 82 ? 3.442 44.827 3.960 1.00 47.94 82 ALA A O 1
ATOM 630 N N . LYS A 1 83 ? 5.461 44.862 2.942 1.00 45.77 83 LYS A N 1
ATOM 631 C CA . LYS A 1 83 ? 5.320 46.198 2.370 1.00 42.15 83 LYS A CA 1
ATOM 632 C C . LYS A 1 83 ? 4.636 46.114 1.011 1.00 39.65 83 LYS A C 1
ATOM 633 O O . LYS A 1 83 ? 4.003 47.069 0.572 1.00 37.67 83 LYS A O 1
ATOM 639 N N . CYS A 1 84 ? 4.724 44.942 0.383 1.00 38.43 84 CYS A N 1
ATOM 640 C CA . CYS A 1 84 ? 4.098 44.700 -0.913 1.00 35.98 84 CYS A CA 1
ATOM 641 C C . CYS A 1 84 ? 2.606 44.449 -0.791 1.00 35.41 84 CYS A C 1
ATOM 642 O O . CYS A 1 84 ? 1.846 44.798 -1.693 1.00 35.69 84 CYS A O 1
ATOM 645 N N . VAL A 1 85 ? 2.191 43.818 0.308 1.00 33.22 85 VAL A N 1
ATOM 646 C CA . VAL A 1 85 ? 0.774 43.582 0.539 1.00 30.77 85 VAL A CA 1
ATOM 647 C C . VAL A 1 85 ? 0.183 44.923 0.969 1.00 27.98 85 VAL A C 1
ATOM 648 O O . VAL A 1 85 ? -0.845 45.321 0.448 1.00 27.41 85 VAL A O 1
ATOM 652 N N . ARG A 1 86 ? 0.947 45.660 1.786 1.00 26.22 86 ARG A N 1
ATOM 653 C CA . ARG A 1 86 ? 0.586 46.983 2.327 1.00 24.34 86 ARG A CA 1
ATOM 654 C C . ARG A 1 86 ? 0.323 48.010 1.223 1.00 23.55 86 ARG A C 1
ATOM 655 O O . ARG A 1 86 ? -0.704 48.681 1.252 1.00 22.64 86 ARG A O 1
ATOM 663 N N . ASP A 1 87 ? 1.231 48.077 0.243 1.00 22.96 87 ASP A N 1
ATOM 664 C CA . ASP A 1 87 ? 1.123 48.989 -0.897 1.00 23.03 87 ASP A CA 1
ATOM 665 C C . ASP A 1 87 ? -0.068 48.642 -1.780 1.00 24.48 87 ASP A C 1
ATOM 666 O O . ASP A 1 87 ? -0.834 49.532 -2.155 1.00 25.36 87 ASP A O 1
ATOM 671 N N . ILE A 1 88 ? -0.239 47.345 -2.064 1.00 25.12 88 ILE A N 1
ATOM 672 C CA . ILE A 1 88 ? -1.348 46.844 -2.885 1.00 25.72 88 ILE A CA 1
ATOM 673 C C . ILE A 1 88 ? -2.672 47.021 -2.133 1.00 24.84 88 ILE A C 1
ATOM 674 O O . ILE A 1 88 ? -3.698 47.313 -2.746 1.00 25.41 88 ILE A O 1
ATOM 679 N N . ASP A 1 89 ? -2.619 46.931 -0.803 1.00 24.35 89 ASP A N 1
ATOM 680 C CA . ASP A 1 89 ? -3.800 47.102 0.040 1.00 24.54 89 ASP A CA 1
ATOM 681 C C . ASP A 1 89 ? -4.192 48.572 0.080 1.00 24.38 89 ASP A C 1
ATOM 682 O O . ASP A 1 89 ? -5.376 48.883 0.172 1.00 24.49 89 ASP A O 1
ATOM 687 N N . HIS A 1 90 ? -3.191 49.456 -0.018 1.00 23.60 90 HIS A N 1
ATOM 688 C CA . HIS A 1 90 ? -3.395 50.908 -0.027 1.00 21.69 90 HIS A CA 1
ATOM 689 C C . HIS A 1 90 ? -4.065 51.297 -1.335 1.00 20.58 90 HIS A C 1
ATOM 690 O O . HIS A 1 90 ? -4.949 52.149 -1.349 1.00 19.85 90 HIS A O 1
ATOM 697 N N . TYR A 1 91 ? -3.647 50.637 -2.418 1.00 18.88 91 TYR A N 1
ATOM 698 C CA . TYR A 1 91 ? -4.187 50.864 -3.758 1.00 18.45 91 TYR A CA 1
ATOM 699 C C . TYR A 1 91 ? -5.645 50.424 -3.849 1.00 18.77 91 TYR A C 1
ATOM 700 O O . TYR A 1 91 ? -6.489 51.188 -4.307 1.00 18.39 91 TYR A O 1
ATOM 709 N N . LEU A 1 92 ? -5.936 49.220 -3.346 1.00 19.51 92 LEU A N 1
ATOM 710 C CA . LEU A 1 92 ? -7.287 48.644 -3.351 1.00 20.05 92 LEU A CA 1
ATOM 711 C C . LEU A 1 92 ? -8.248 49.415 -2.456 1.00 20.64 92 LEU A C 1
ATOM 712 O O . LEU A 1 92 ? -9.421 49.596 -2.790 1.00 22.15 92 LEU A O 1
ATOM 717 N N . ARG A 1 93 ? -7.704 49.939 -1.361 1.00 20.19 93 ARG A N 1
ATOM 718 C CA . ARG A 1 93 ? -8.441 50.729 -0.382 1.00 19.14 93 ARG A CA 1
ATOM 719 C C . ARG A 1 93 ? -8.843 52.071 -0.977 1.00 19.24 93 ARG A C 1
ATOM 720 O O . ARG A 1 93 ? -9.954 52.539 -0.774 1.00 19.16 93 ARG A O 1
ATOM 728 N N . THR A 1 94 ? -7.945 52.631 -1.782 1.00 19.94 94 THR A N 1
ATOM 729 C CA . THR A 1 94 ? -8.150 53.906 -2.455 1.00 19.45 94 THR A CA 1
ATOM 730 C C . THR A 1 94 ? -9.125 53.768 -3.644 1.00 20.51 94 THR A C 1
ATOM 731 O O . THR A 1 94 ? -9.857 54.712 -3.963 1.00 20.53 94 THR A O 1
ATOM 735 N N . ILE A 1 95 ? -9.169 52.574 -4.244 1.00 20.56 95 ILE A N 1
ATOM 736 C CA . ILE A 1 95 ? -10.074 52.287 -5.360 1.00 20.33 95 ILE A CA 1
ATOM 737 C C . ILE A 1 95 ? -11.505 52.124 -4.814 1.00 19.99 95 ILE A C 1
ATOM 738 O O . ILE A 1 95 ? -12.463 52.541 -5.465 1.00 19.57 95 ILE A O 1
ATOM 743 N N . SER A 1 96 ? -11.626 51.590 -3.593 1.00 18.42 96 SER A N 1
ATOM 744 C CA . SER A 1 96 ? -12.921 51.388 -2.936 1.00 17.99 96 SER A CA 1
ATOM 745 C C . SER A 1 96 ? -13.553 52.737 -2.633 1.00 17.94 96 SER A C 1
ATOM 746 O O . SER A 1 96 ? -14.766 52.924 -2.774 1.00 17.01 96 SER A O 1
ATOM 749 N N . TYR A 1 97 ? -12.685 53.674 -2.248 1.00 17.18 97 TYR A N 1
ATOM 750 C CA . TYR A 1 97 ? -13.059 55.041 -1.919 1.00 16.00 97 TYR A CA 1
ATOM 751 C C . TYR A 1 97 ? -13.571 55.759 -3.155 1.00 15.45 97 TYR A C 1
ATOM 752 O O . TYR A 1 97 ? -14.406 56.648 -3.049 1.00 15.14 97 TYR A O 1
ATOM 761 N N . CYS A 1 98 ? -13.048 55.372 -4.318 1.00 14.89 98 CYS A N 1
ATOM 762 C CA . CYS A 1 98 ? -13.438 55.957 -5.594 1.00 15.98 98 CYS A CA 1
ATOM 763 C C . CYS A 1 98 ? -14.854 55.584 -6.007 1.00 17.19 98 CYS A C 1
ATOM 764 O O . CYS A 1 98 ? -15.530 56.364 -6.680 1.00 18.33 98 CYS A O 1
ATOM 767 N N . CYS A 1 99 ? -15.293 54.399 -5.576 1.00 17.75 99 CYS A N 1
ATOM 768 C CA . CYS A 1 99 ? -16.629 53.872 -5.862 1.00 16.96 99 CYS A CA 1
ATOM 769 C C . CYS A 1 99 ? -17.662 54.517 -4.940 1.00 16.73 99 CYS A C 1
ATOM 770 O O . CYS A 1 99 ? -18.786 54.801 -5.366 1.00 19.12 99 CYS A O 1
ATOM 773 N N . VAL A 1 100 ? -17.250 54.771 -3.692 1.00 15.00 100 VAL A N 1
ATOM 774 C CA . VAL A 1 100 ? -18.064 55.424 -2.649 1.00 13.79 100 VAL A CA 1
ATOM 775 C C . VAL A 1 100 ? -18.306 56.883 -3.067 1.00 13.82 100 VAL A C 1
ATOM 776 O O . VAL A 1 100 ? -19.336 57.472 -2.747 1.00 13.56 100 VAL A O 1
ATOM 780 N N . VAL A 1 101 ? -17.330 57.425 -3.792 1.00 13.90 101 VAL A N 1
ATOM 781 C CA . VAL A 1 101 ? -17.307 58.798 -4.283 1.00 13.82 101 VAL A CA 1
ATOM 782 C C . VAL A 1 101 ? -17.961 58.985 -5.665 1.00 14.22 101 VAL A C 1
ATOM 783 O O . VAL A 1 101 ? -18.629 59.999 -5.900 1.00 13.53 101 VAL A O 1
ATOM 787 N N . GLY A 1 102 ? -17.797 57.995 -6.546 1.00 14.04 102 GLY A N 1
ATOM 788 C CA . GLY A 1 102 ? -18.348 58.064 -7.891 1.00 14.01 102 GLY A CA 1
ATOM 789 C C . GLY A 1 102 ? -17.444 58.849 -8.833 1.00 14.98 102 GLY A C 1
ATOM 790 O O . GLY A 1 102 ? -17.899 59.361 -9.860 1.00 15.32 102 GLY A O 1
ATOM 791 N N . GLY A 1 103 ? -16.161 58.928 -8.478 1.00 15.73 103 GLY A N 1
ATOM 792 C CA . GLY A 1 103 ? -15.182 59.656 -9.271 1.00 16.37 103 GLY A CA 1
ATOM 793 C C . GLY A 1 103 ? -13.735 59.262 -9.010 1.00 16.98 103 GLY A C 1
ATOM 794 O O . GLY A 1 103 ? -13.421 58.506 -8.083 1.00 16.01 103 GLY A O 1
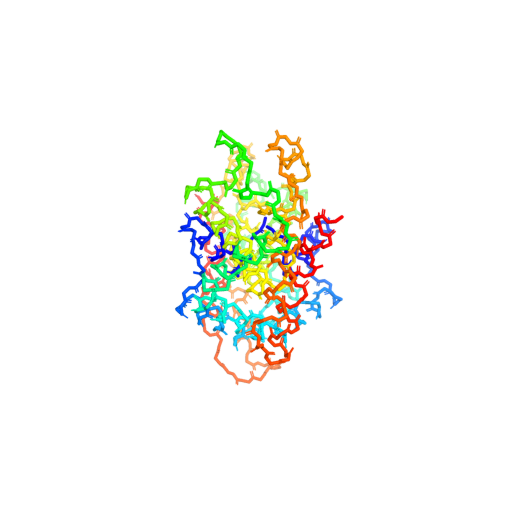ATOM 795 N N . THR A 1 104 ? -12.846 59.824 -9.824 1.00 16.74 104 THR A N 1
ATOM 796 C CA . THR A 1 104 ? -11.409 59.558 -9.762 1.00 14.53 104 THR A CA 1
ATOM 797 C C . THR A 1 104 ? -10.682 60.191 -8.580 1.00 12.86 104 THR A C 1
ATOM 798 O O . THR A 1 104 ? -9.583 59.768 -8.244 1.00 12.78 104 THR A O 1
ATOM 802 N N . GLY A 1 105 ? -11.333 61.169 -7.945 1.00 12.65 105 GLY A N 1
ATOM 803 C CA . GLY A 1 105 ? -10.804 61.916 -6.799 1.00 11.68 105 GLY A CA 1
ATOM 804 C C . GLY A 1 105 ? -9.853 61.267 -5.813 1.00 10.73 105 GLY A C 1
ATOM 805 O O . GLY A 1 105 ? -8.766 61.809 -5.608 1.00 11.37 105 GLY A O 1
ATOM 806 N N . PRO A 1 106 ? -10.235 60.155 -5.144 1.00 11.41 106 PRO A N 1
ATOM 807 C CA . PRO A 1 106 ? -9.330 59.498 -4.198 1.00 12.48 106 PRO A CA 1
ATOM 808 C C . PRO A 1 106 ? -8.037 59.004 -4.866 1.00 13.09 106 PRO A C 1
ATOM 809 O O . PRO A 1 106 ? -6.966 59.144 -4.284 1.00 13.96 106 PRO A O 1
ATOM 813 N N . LEU A 1 107 ? -8.125 58.490 -6.099 1.00 12.32 107 LEU A N 1
ATOM 814 C CA . LEU A 1 107 ? -6.935 58.029 -6.813 1.00 12.40 107 LEU A CA 1
ATOM 815 C C . LEU A 1 107 ? -6.074 59.204 -7.236 1.00 13.04 107 LEU A C 1
ATOM 816 O O . LEU A 1 107 ? -4.851 59.136 -7.149 1.00 14.70 107 LEU A O 1
ATOM 821 N N . ASP A 1 108 ? -6.727 60.314 -7.578 1.00 12.94 108 ASP A N 1
ATOM 822 C CA . ASP A 1 108 ? -6.052 61.533 -8.009 1.00 13.25 108 ASP A CA 1
ATOM 823 C C . ASP A 1 108 ? -5.145 62.157 -6.978 1.00 14.06 108 ASP A C 1
ATOM 824 O O . ASP A 1 108 ? -4.009 62.501 -7.290 1.00 15.93 108 ASP A O 1
ATOM 829 N N . ASP A 1 109 ? -5.642 62.268 -5.748 1.00 14.44 109 ASP A N 1
ATOM 830 C CA . ASP A 1 109 ? -4.897 62.882 -4.651 1.00 13.52 109 ASP A CA 1
ATOM 831 C C . ASP A 1 109 ? -4.036 61.912 -3.854 1.00 13.81 109 ASP A C 1
ATOM 832 O O . ASP A 1 109 ? -2.889 62.224 -3.528 1.00 13.07 109 ASP A O 1
ATOM 837 N N . TYR A 1 110 ? -4.575 60.728 -3.569 1.00 14.31 110 TYR A N 1
ATOM 838 C CA . TYR A 1 110 ? -3.859 59.732 -2.779 1.00 13.56 110 TYR A CA 1
ATOM 839 C C . TYR A 1 110 ? -2.781 58.955 -3.527 1.00 14.62 110 TYR A C 1
ATOM 840 O O . TYR A 1 110 ? -1.768 58.594 -2.923 1.00 15.29 110 TYR A O 1
ATOM 849 N N . VAL A 1 111 ? -2.994 58.658 -4.814 1.00 13.98 111 VAL A N 1
ATOM 850 C CA . VAL A 1 111 ? -1.971 57.926 -5.573 1.00 14.56 111 VAL A CA 1
ATOM 851 C C . VAL A 1 111 ? -1.406 58.543 -6.861 1.00 14.80 111 VAL A C 1
ATOM 852 O O . VAL A 1 111 ? -0.211 58.401 -7.104 1.00 15.74 111 VAL A O 1
ATOM 856 N N . VAL A 1 112 ? -2.233 59.208 -7.677 1.00 13.39 112 VAL A N 1
ATOM 857 C CA . VAL A 1 112 ? -1.767 59.789 -8.956 1.00 12.46 112 VAL A CA 1
ATOM 858 C C . VAL A 1 112 ? -0.930 61.067 -8.821 1.00 12.28 112 VAL A C 1
ATOM 859 O O . VAL A 1 112 ? 0.039 61.255 -9.567 1.00 12.03 112 VAL A O 1
ATOM 863 N N . ALA A 1 113 ? -1.282 61.924 -7.863 1.00 12.26 113 ALA A N 1
ATOM 864 C CA . ALA A 1 113 ? -0.541 63.163 -7.628 1.00 12.64 113 ALA A CA 1
ATOM 865 C C . ALA A 1 113 ? 0.823 62.787 -7.057 1.00 13.62 113 ALA A C 1
ATOM 866 O O . ALA A 1 113 ? 0.904 62.182 -5.983 1.00 13.59 113 ALA A O 1
ATOM 868 N N . GLY A 1 114 ? 1.856 63.000 -7.873 1.00 14.00 114 GLY A N 1
ATOM 869 C CA . GLY A 1 114 ? 3.223 62.695 -7.484 1.00 15.62 114 GLY A CA 1
ATOM 870 C C . GLY A 1 114 ? 3.598 61.223 -7.495 1.00 16.40 114 GLY A C 1
ATOM 871 O O . GLY A 1 114 ? 4.401 60.784 -6.679 1.00 16.79 114 GLY A O 1
ATOM 872 N N . LEU A 1 115 ? 3.021 60.462 -8.419 1.00 17.91 115 LEU A N 1
ATOM 873 C CA . LEU A 1 115 ? 3.291 59.034 -8.546 1.00 17.94 115 LEU A CA 1
ATOM 874 C C . LEU A 1 115 ? 4.635 58.789 -9.228 1.00 20.00 115 LEU A C 1
ATOM 875 O O . LEU A 1 115 ? 5.530 58.196 -8.623 1.00 21.06 115 LEU A O 1
ATOM 880 N N . LYS A 1 116 ? 4.770 59.270 -10.470 1.00 21.64 116 LYS A N 1
ATOM 881 C CA . LYS A 1 116 ? 5.985 59.106 -11.278 1.00 21.89 116 LYS A CA 1
ATOM 882 C C . LYS A 1 116 ? 7.264 59.663 -10.661 1.00 22.17 116 LYS A C 1
ATOM 883 O O . LYS A 1 116 ? 8.348 59.158 -10.940 1.00 22.67 116 LYS A O 1
ATOM 889 N N . GLU A 1 117 ? 7.128 60.681 -9.809 1.00 21.80 117 GLU A N 1
ATOM 890 C CA . GLU A 1 117 ? 8.269 61.310 -9.142 1.00 22.14 117 GLU A CA 1
ATOM 891 C C . GLU A 1 117 ? 8.821 60.397 -8.046 1.00 22.21 117 GLU A C 1
ATOM 892 O O . GLU A 1 117 ? 10.029 60.193 -7.952 1.00 22.81 117 GLU A O 1
ATOM 898 N N . PHE A 1 118 ? 7.909 59.812 -7.272 1.00 22.83 118 PHE A N 1
ATOM 899 C CA . PHE A 1 118 ? 8.227 58.911 -6.166 1.00 23.21 118 PHE A CA 1
ATOM 900 C C . PHE A 1 118 ? 8.847 57.574 -6.595 1.00 25.17 118 PHE A C 1
ATOM 901 O O . PHE A 1 118 ? 9.821 57.125 -5.984 1.00 26.55 118 PHE A O 1
ATOM 909 N N . ASN A 1 119 ? 8.254 56.926 -7.601 1.00 26.23 119 ASN A N 1
ATOM 910 C CA . ASN A 1 119 ? 8.742 55.633 -8.100 1.00 27.19 119 ASN A CA 1
ATOM 911 C C . ASN A 1 119 ? 10.135 55.754 -8.718 1.00 27.40 119 ASN A C 1
ATOM 912 O O . ASN A 1 119 ? 11.005 54.909 -8.484 1.00 27.91 119 ASN A O 1
ATOM 917 N N . SER A 1 120 ? 10.352 56.867 -9.419 1.00 27.41 120 SER A N 1
ATOM 918 C CA . SER A 1 120 ? 11.624 57.175 -10.070 1.00 27.46 120 SER A CA 1
ATOM 919 C C . SER A 1 120 ? 12.683 57.571 -9.045 1.00 27.59 120 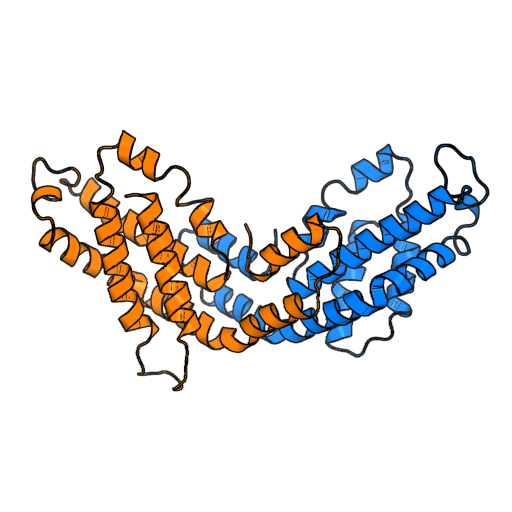SER A C 1
ATOM 920 O O . SER A 1 120 ? 13.877 57.561 -9.351 1.00 29.44 120 SER A O 1
ATOM 923 N N . ALA A 1 121 ? 12.234 57.921 -7.840 1.00 26.78 121 ALA A N 1
ATOM 924 C CA . ALA A 1 121 ? 13.124 58.321 -6.754 1.00 26.40 121 ALA A CA 1
ATOM 925 C C . ALA A 1 121 ? 13.510 57.146 -5.867 1.00 26.45 121 ALA A C 1
ATOM 926 O O . ALA A 1 121 ? 14.636 57.089 -5.366 1.00 26.03 121 ALA A O 1
ATOM 928 N N . LEU A 1 122 ? 12.578 56.209 -5.686 1.00 27.44 122 LEU A N 1
ATOM 929 C CA . LEU A 1 122 ? 12.815 55.037 -4.844 1.00 28.09 122 LEU A CA 1
ATOM 930 C C . LEU A 1 122 ? 13.086 53.717 -5.548 1.00 29.69 122 LEU A C 1
ATOM 931 O O . LEU A 1 122 ? 13.032 52.650 -4.924 1.00 30.72 122 LEU A O 1
ATOM 936 N N . GLY A 1 123 ? 13.392 53.798 -6.843 1.00 31.22 123 GLY A N 1
ATOM 937 C CA . GLY A 1 123 ? 13.705 52.619 -7.640 1.00 32.92 123 GLY A CA 1
ATOM 938 C C . GLY A 1 123 ? 12.601 51.588 -7.777 1.00 33.24 123 GLY A C 1
ATOM 939 O O . GLY A 1 123 ? 12.869 50.385 -7.867 1.00 32.78 123 GLY A O 1
ATOM 940 N N . LEU A 1 124 ? 11.360 52.066 -7.725 1.00 33.39 124 LEU A N 1
ATOM 941 C CA . LEU A 1 124 ? 10.190 51.215 -7.862 1.00 33.89 124 LEU A CA 1
ATOM 942 C C . LEU A 1 124 ? 9.756 51.187 -9.318 1.00 34.33 124 LEU A C 1
ATOM 943 O O . LEU A 1 124 ? 9.779 52.217 -9.997 1.00 34.77 124 LEU A O 1
ATOM 948 N N . SER A 1 125 ? 9.425 49.993 -9.805 1.00 35.11 125 SER A N 1
ATOM 949 C CA . SER A 1 125 ? 8.982 49.817 -11.181 1.00 35.63 125 SER A CA 1
ATOM 950 C C . SER A 1 125 ? 7.459 49.679 -11.189 1.00 34.46 125 SER A C 1
ATOM 951 O O . SER A 1 125 ? 6.914 48.824 -10.482 1.00 34.24 125 SER A O 1
ATOM 954 N N . PRO A 1 126 ? 6.750 50.539 -11.964 1.00 33.74 126 PRO A N 1
ATOM 955 C CA . PRO A 1 126 ? 5.283 50.514 -12.067 1.00 33.46 126 PRO A CA 1
ATOM 956 C C . PRO A 1 126 ? 4.796 49.201 -12.670 1.00 33.57 126 PRO A C 1
ATOM 957 O O . PRO A 1 126 ? 3.633 48.839 -12.516 1.00 34.25 126 PRO A O 1
ATOM 961 N N . SER A 1 127 ? 5.731 48.484 -13.302 1.00 33.30 127 SER A N 1
ATOM 962 C CA . SER A 1 127 ? 5.522 47.192 -13.961 1.00 33.00 127 SER A CA 1
ATOM 963 C C . SER A 1 127 ? 4.974 46.137 -13.001 1.00 32.07 127 SER A C 1
ATOM 964 O O . SER A 1 127 ? 4.148 45.311 -13.391 1.00 31.12 127 SER A O 1
ATOM 967 N N . TRP A 1 128 ? 5.408 46.225 -11.739 1.00 32.08 128 TRP A N 1
ATOM 968 C CA . TRP A 1 128 ? 4.999 45.315 -10.658 1.00 32.35 128 TRP A CA 1
ATOM 969 C C . TRP A 1 128 ? 3.594 45.608 -10.159 1.00 31.46 128 TRP A C 1
ATOM 970 O O . TRP A 1 128 ? 2.851 44.702 -9.780 1.00 30.36 128 TRP A O 1
ATOM 981 N N . TYR A 1 129 ? 3.285 46.899 -10.090 1.00 31.77 129 TYR A N 1
ATOM 982 C CA . TYR A 1 129 ? 2.001 47.394 -9.618 1.00 31.51 129 TYR A CA 1
ATOM 983 C C . TYR A 1 129 ? 0.878 47.215 -10.623 1.00 31.47 129 TYR A C 1
ATOM 984 O O . TYR A 1 129 ? -0.269 47.007 -10.231 1.00 30.56 129 TYR A O 1
ATOM 993 N N . ILE A 1 130 ? 1.218 47.276 -11.912 1.00 32.55 130 ILE A N 1
ATOM 994 C CA . ILE A 1 130 ? 0.255 47.076 -13.002 1.00 34.32 130 ILE A CA 1
ATOM 995 C C . ILE A 1 130 ? -0.067 45.576 -13.044 1.00 34.83 130 ILE A C 1
ATOM 996 O O . ILE A 1 130 ? -1.228 45.191 -13.150 1.00 34.93 130 ILE A O 1
ATOM 1001 N N . ALA A 1 131 ? 0.971 44.757 -12.853 1.00 36.08 131 ALA A N 1
ATOM 1002 C CA . ALA A 1 131 ? 0.877 43.298 -12.855 1.00 37.06 131 ALA A CA 1
ATOM 1003 C C . ALA A 1 131 ? -0.029 42.718 -11.764 1.00 37.38 131 ALA A C 1
ATOM 1004 O O . ALA A 1 131 ? -0.805 41.795 -12.023 1.00 38.59 131 ALA A O 1
ATOM 1006 N N . ALA A 1 132 ? 0.051 43.282 -10.563 1.00 37.55 132 ALA A N 1
ATOM 1007 C CA . ALA A 1 132 ? -0.753 42.820 -9.432 1.00 39.35 132 ALA A CA 1
ATOM 1008 C C . ALA A 1 132 ? -2.172 43.394 -9.442 1.00 40.39 132 ALA A C 1
ATOM 1009 O O . ALA A 1 132 ? -3.065 42.869 -8.770 1.00 40.38 132 ALA A O 1
ATOM 1011 N N . LEU A 1 133 ? -2.363 44.453 -10.231 1.00 42.15 133 LEU A N 1
ATOM 1012 C CA . LEU A 1 133 ? -3.650 45.141 -10.379 1.00 43.23 133 LEU A CA 1
ATOM 1013 C C . LEU A 1 133 ? -4.464 44.544 -11.523 1.00 44.27 133 LEU A C 1
ATOM 1014 O O . LEU A 1 133 ? -5.681 44.726 -11.591 1.00 44.68 133 LEU A O 1
ATOM 1019 N N . GLU A 1 134 ? -3.772 43.853 -12.429 1.00 44.82 134 GLU A N 1
ATOM 1020 C CA . GLU A 1 134 ? -4.399 43.177 -13.561 1.00 45.80 134 GLU A CA 1
ATOM 1021 C C . GLU A 1 134 ? -4.909 41.829 -13.069 1.00 46.94 134 GLU A C 1
ATOM 1022 O O . GLU A 1 134 ? -5.804 41.236 -13.671 1.00 47.73 134 GLU A O 1
ATOM 1028 N N . PHE A 1 135 ? -4.332 41.373 -11.957 1.00 48.23 135 PHE A N 1
ATOM 1029 C CA . PHE A 1 135 ? -4.670 40.104 -11.325 1.00 50.10 135 PHE A CA 1
ATOM 1030 C C . PHE A 1 135 ? -6.025 40.195 -10.631 1.00 51.37 135 PHE A C 1
ATOM 1031 O O . PHE A 1 135 ? -6.958 39.476 -10.994 1.00 51.92 135 PHE A O 1
ATOM 1039 N N . VAL A 1 136 ? -6.137 41.128 -9.685 1.00 51.82 136 VAL A N 1
ATOM 1040 C CA . VAL A 1 136 ? -7.361 41.334 -8.908 1.00 52.26 136 VAL A CA 1
ATOM 1041 C C . VAL A 1 136 ? -8.566 41.814 -9.725 1.00 52.21 136 VAL A C 1
ATOM 1042 O O . VAL A 1 136 ? -9.698 41.788 -9.242 1.00 52.67 136 VAL A O 1
ATOM 1046 N N . ARG A 1 137 ? -8.304 42.210 -10.971 1.00 51.50 137 ARG A N 1
ATOM 1047 C CA . ARG A 1 137 ? -9.328 42.670 -11.905 1.00 52.28 137 ARG A CA 1
ATOM 1048 C C . ARG A 1 137 ? -10.005 41.440 -12.534 1.00 53.66 137 ARG A C 1
ATOM 1049 O O . ARG A 1 137 ? -11.223 41.427 -12.764 1.00 52.94 137 ARG A O 1
ATOM 1057 N N . ASP A 1 138 ? -9.194 40.410 -12.783 1.00 54.56 138 ASP A N 1
ATOM 1058 C CA . ASP A 1 138 ? -9.643 39.157 -13.396 1.00 55.53 138 ASP A CA 1
ATOM 1059 C C . ASP A 1 138 ? -9.894 38.031 -12.379 1.00 56.52 138 ASP A C 1
ATOM 1060 O O . ASP A 1 138 ? -10.233 36.906 -12.764 1.00 56.90 138 ASP A O 1
ATOM 1065 N N . ASN A 1 139 ? -9.746 38.345 -11.090 1.00 57.27 139 ASN A N 1
ATOM 1066 C CA . ASN A 1 139 ? -9.930 37.373 -10.009 1.00 57.57 139 ASN A CA 1
ATOM 1067 C C . ASN A 1 139 ? -10.981 37.739 -8.960 1.00 57.76 139 ASN A C 1
ATOM 1068 O O . ASN A 1 139 ? -11.330 36.891 -8.128 1.00 58.34 139 ASN A O 1
ATOM 1073 N N . HIS A 1 140 ? -11.491 38.975 -8.999 1.00 57.58 140 HIS A N 1
ATOM 1074 C CA . HIS A 1 140 ? -12.484 39.433 -8.013 1.00 57.28 140 HIS A CA 1
ATOM 1075 C C . HIS A 1 140 ? -13.824 38.693 -7.996 1.00 55.88 140 HIS A C 1
ATOM 1076 O O . HIS A 1 140 ? -14.398 38.473 -6.926 1.00 55.05 140 HIS A O 1
ATOM 1083 N N . GLY A 1 141 ? -14.282 38.287 -9.182 1.00 54.94 141 GLY A N 1
ATOM 1084 C CA . GLY A 1 141 ? -15.535 37.558 -9.327 1.00 54.16 141 GLY A CA 1
ATOM 1085 C C . GLY A 1 141 ? -16.769 38.355 -8.957 1.00 53.08 141 GLY A C 1
ATOM 1086 O O . GLY A 1 141 ? -17.549 37.932 -8.100 1.00 52.59 141 GLY A O 1
ATOM 1087 N N . LEU A 1 142 ? -16.907 39.528 -9.574 1.00 52.51 142 LEU A N 1
ATOM 1088 C CA . LEU A 1 142 ? -18.032 40.424 -9.327 1.00 52.57 142 LEU A CA 1
ATOM 1089 C C . LEU A 1 142 ? -19.042 40.417 -10.473 1.00 52.57 142 LEU A C 1
ATOM 1090 O O . LEU A 1 142 ? -18.675 40.202 -11.632 1.00 51.19 142 LEU A O 1
ATOM 1095 N N . THR A 1 143 ? -20.302 40.698 -10.123 1.00 53.60 143 THR A N 1
ATOM 1096 C CA . THR A 1 143 ? -21.457 40.708 -11.034 1.00 54.31 143 THR A CA 1
ATOM 1097 C C . THR A 1 143 ? -21.419 41.555 -12.325 1.00 52.97 143 THR A C 1
ATOM 1098 O O . THR A 1 143 ? -20.841 41.107 -13.323 1.00 54.04 143 THR A O 1
ATOM 1102 N N . GLY A 1 144 ? -22.028 42.743 -12.316 1.00 50.62 144 GLY A N 1
ATOM 1103 C CA . GLY A 1 144 ? -22.053 43.568 -13.513 1.00 48.67 144 GLY A CA 1
ATOM 1104 C C . GLY A 1 144 ? -22.009 45.062 -13.284 1.00 47.45 144 GLY A C 1
ATOM 1105 O O . GLY A 1 144 ? -21.076 45.724 -13.739 1.00 48.23 144 GLY A O 1
ATOM 1106 N N . ASP A 1 145 ? -23.026 45.592 -12.602 1.00 45.85 145 ASP A N 1
ATOM 1107 C CA . ASP A 1 145 ? -23.135 47.023 -12.297 1.00 43.41 145 ASP A CA 1
ATOM 1108 C C . ASP A 1 145 ? -22.136 47.396 -11.203 1.00 41.63 145 ASP A C 1
ATOM 1109 O O . ASP A 1 145 ? -21.576 48.491 -11.195 1.00 41.20 145 ASP A O 1
ATOM 1114 N N . VAL A 1 146 ? -21.903 46.434 -10.314 1.00 39.90 146 VAL A N 1
ATOM 1115 C CA . VAL A 1 146 ? -20.966 46.523 -9.195 1.00 37.92 146 VAL A CA 1
ATOM 1116 C C . VAL A 1 146 ? -19.554 46.259 -9.745 1.00 37.01 146 VAL A C 1
ATOM 1117 O O . VAL A 1 146 ? -18.576 46.812 -9.251 1.00 36.91 146 VAL A O 1
ATOM 1121 N N . ALA A 1 147 ? -19.480 45.443 -10.798 1.00 36.82 147 ALA A N 1
ATOM 1122 C CA . ALA A 1 147 ? -18.223 45.097 -11.464 1.00 35.89 147 ALA A CA 1
ATOM 1123 C C . ALA A 1 147 ? -17.775 46.188 -12.423 1.00 34.83 147 ALA A C 1
ATOM 1124 O O . ALA A 1 147 ? -16.581 46.352 -12.652 1.00 35.32 147 ALA A O 1
ATOM 1126 N N . GLY A 1 148 ? -18.736 46.926 -12.978 1.00 33.32 148 GLY A N 1
ATOM 1127 C CA . GLY A 1 148 ? -18.432 48.011 -13.898 1.00 33.05 148 GLY A CA 1
ATOM 1128 C C . GLY A 1 148 ? -17.755 49.147 -13.156 1.00 32.92 148 GLY A C 1
ATOM 1129 O O . GLY A 1 148 ? -16.773 49.710 -13.635 1.00 32.54 148 GLY A O 1
ATOM 1130 N N . GLU A 1 149 ? -18.238 49.397 -11.939 1.00 33.15 149 GLU A N 1
ATOM 1131 C CA . GLU A 1 149 ? -17.720 50.435 -11.051 1.00 33.03 149 GLU A CA 1
ATOM 1132 C C . GLU A 1 149 ? -16.363 50.034 -10.458 1.00 33.39 149 GLU A C 1
ATOM 1133 O O . GLU A 1 149 ? -15.552 50.892 -10.118 1.00 33.97 149 GLU A O 1
ATOM 1139 N N . ALA A 1 150 ? -16.116 48.731 -10.351 1.00 32.94 150 ALA A N 1
ATOM 1140 C CA . ALA A 1 150 ? -14.848 48.233 -9.825 1.00 33.06 150 ALA A CA 1
ATOM 1141 C C . ALA A 1 150 ? -13.788 48.310 -10.916 1.00 33.28 150 ALA A C 1
ATOM 1142 O O . ALA A 1 150 ? -12.688 48.805 -10.677 1.00 33.48 150 ALA A O 1
ATOM 1144 N N . ASN A 1 151 ? -14.170 47.907 -12.128 1.00 33.53 151 ASN A N 1
ATOM 1145 C CA . ASN A 1 151 ? -13.277 47.902 -13.285 1.00 34.21 151 ASN A CA 1
ATOM 1146 C C . ASN A 1 151 ? -12.880 49.272 -13.813 1.00 34.23 151 ASN A C 1
ATOM 1147 O O . ASN A 1 151 ? -11.768 49.425 -14.326 1.00 34.70 151 ASN A O 1
ATOM 1152 N N . THR A 1 152 ? -13.769 50.259 -13.671 1.00 32.90 152 THR A N 1
ATOM 1153 C CA . THR A 1 152 ? -13.504 51.630 -14.132 1.00 32.67 152 THR A CA 1
ATOM 1154 C C . THR A 1 152 ? -12.307 52.235 -13.390 1.00 32.61 152 THR A C 1
ATOM 1155 O O . THR A 1 152 ? -11.345 52.682 -14.017 1.00 30.77 152 THR A O 1
ATOM 1159 N N . TYR A 1 153 ? -12.334 52.124 -12.064 1.00 33.41 153 TYR A N 1
ATOM 1160 C CA . TYR A 1 153 ? -11.286 52.678 -11.209 1.00 34.74 153 TYR A CA 1
ATOM 1161 C C . TYR A 1 153 ? -10.000 51.858 -11.054 1.00 36.18 153 TYR A C 1
ATOM 1162 O O . TYR A 1 153 ? -8.983 52.400 -10.620 1.00 38.28 153 TYR A O 1
ATOM 1171 N N . ILE A 1 154 ? -10.033 50.571 -11.410 1.00 35.61 154 ILE A N 1
ATOM 1172 C CA . ILE A 1 154 ? -8.830 49.732 -11.357 1.00 35.57 154 ILE A CA 1
ATOM 1173 C C . ILE A 1 154 ? -8.035 50.044 -12.633 1.00 36.00 154 ILE A C 1
ATOM 1174 O O . ILE A 1 154 ? -6.810 50.154 -12.597 1.00 35.74 154 ILE A O 1
ATOM 1179 N N . ASN A 1 155 ? -8.763 50.257 -13.731 1.00 36.88 155 ASN A N 1
ATOM 1180 C CA . ASN A 1 155 ? -8.169 50.563 -15.029 1.00 37.68 155 ASN A CA 1
ATOM 1181 C C . ASN A 1 155 ? -7.813 52.033 -15.242 1.00 38.26 155 ASN A C 1
ATOM 1182 O O . ASN A 1 155 ? -7.326 52.407 -16.314 1.00 39.01 155 ASN A O 1
ATOM 1187 N N . TYR A 1 156 ? -8.103 52.863 -14.235 1.00 38.57 156 TYR A N 1
ATOM 1188 C CA . TYR A 1 156 ? -7.744 54.285 -14.255 1.00 38.74 156 TYR A CA 1
ATOM 1189 C C . TYR A 1 156 ? -6.377 54.329 -13.569 1.00 38.36 156 TYR A C 1
ATOM 1190 O O . TYR A 1 156 ? -5.518 55.149 -13.915 1.00 39.17 156 TYR A O 1
ATOM 1199 N N . ALA A 1 157 ? -6.205 53.442 -12.587 1.00 37.34 157 ALA A N 1
ATOM 1200 C CA . ALA A 1 157 ? -4.964 53.307 -11.831 1.00 36.93 157 ALA A CA 1
ATOM 1201 C C . ALA A 1 157 ? -3.884 52.696 -12.727 1.00 36.67 157 ALA A C 1
ATOM 1202 O O . ALA A 1 157 ? -2.722 53.095 -12.652 1.00 36.93 157 ALA A O 1
ATOM 1204 N N . ILE A 1 158 ? -4.299 51.787 -13.617 1.00 35.38 158 ILE A N 1
ATOM 1205 C CA . ILE A 1 158 ? -3.403 51.126 -14.572 1.00 34.79 158 ILE A CA 1
ATOM 1206 C C . ILE A 1 158 ? -3.001 52.112 -15.683 1.00 34.62 158 ILE A C 1
ATOM 1207 O O . ILE A 1 158 ? -1.859 52.081 -16.157 1.00 36.14 158 ILE A O 1
ATOM 1212 N N . ASN A 1 159 ? -3.920 53.015 -16.038 1.00 33.04 159 ASN A N 1
ATOM 1213 C CA . ASN A 1 159 ? -3.677 54.041 -17.059 1.00 32.67 159 ASN A CA 1
ATOM 1214 C C . ASN A 1 159 ? -2.731 55.123 -16.495 1.00 31.47 159 ASN A C 1
ATOM 1215 O O . ASN A 1 159 ? -1.903 55.677 -17.223 1.00 30.37 159 ASN A O 1
ATOM 1220 N N . ALA A 1 160 ? -2.823 55.349 -15.183 1.00 30.68 160 ALA A N 1
ATOM 1221 C CA . ALA A 1 160 ? -2.021 56.347 -14.469 1.00 30.50 160 ALA A CA 1
ATOM 1222 C C . ALA A 1 160 ? -0.567 55.938 -14.210 1.00 30.07 160 ALA A C 1
ATOM 1223 O O . ALA A 1 160 ? 0.304 56.797 -14.014 1.00 28.52 160 ALA A O 1
ATOM 1225 N N . LEU A 1 161 ? -0.323 54.627 -14.233 1.00 30.45 161 LEU A N 1
ATOM 1226 C CA . LEU A 1 161 ? 0.998 54.039 -13.998 1.00 30.58 161 LEU A CA 1
ATOM 1227 C C . LEU A 1 161 ? 1.788 53.782 -15.277 1.00 31.54 161 LEU A C 1
ATOM 1228 O O . LEU A 1 161 ? 3.014 53.935 -15.300 1.00 32.80 161 LEU A O 1
ATOM 1233 N N . SER A 1 162 ? 1.078 53.394 -16.334 1.00 32.24 162 SER A N 1
ATOM 1234 C CA . SER A 1 162 ? 1.679 53.108 -17.637 1.00 33.14 162 SER A CA 1
ATOM 1235 C C . SER A 1 162 ? 2.011 54.362 -18.444 1.00 33.63 162 SER A C 1
ATOM 1236 O O . SER A 1 162 ? 1.366 55.409 -18.224 1.00 34.53 162 SER A O 1
ATOM 1240 N N . MET B 2 1 ? -12.085 70.734 -1.553 1.00 25.23 1 MET B N 1
ATOM 1241 C CA . MET B 2 1 ? -13.563 70.716 -1.333 1.00 24.20 1 MET B CA 1
ATOM 1242 C C . MET B 2 1 ? -14.019 69.285 -1.095 1.00 22.64 1 MET B C 1
ATOM 1243 O O . MET B 2 1 ? -13.585 68.364 -1.790 1.00 24.13 1 MET B O 1
ATOM 1248 N N . LEU B 2 2 ? -14.951 69.117 -0.162 1.00 19.12 2 LEU B N 1
ATOM 1249 C CA . LEU B 2 2 ? -15.452 67.795 0.188 1.00 15.48 2 LEU B CA 1
ATOM 1250 C C . LEU B 2 2 ? -16.974 67.648 0.181 1.00 14.78 2 LEU B C 1
ATOM 1251 O O . LEU B 2 2 ? -17.708 68.609 0.461 1.00 15.01 2 LEU B O 1
ATOM 1256 N N . ASP B 2 3 ? -17.436 66.467 -0.233 1.00 12.44 3 ASP B N 1
ATOM 1257 C CA . ASP B 2 3 ? -18.858 66.150 -0.200 1.00 11.64 3 ASP B CA 1
ATOM 1258 C C . ASP B 2 3 ? -19.065 65.162 0.954 1.00 11.06 3 ASP B C 1
ATOM 1259 O O . ASP B 2 3 ? -18.089 64.824 1.635 1.00 12.82 3 ASP B O 1
ATOM 1264 N N . ALA B 2 4 ? -20.307 64.742 1.205 1.00 9.43 4 ALA B N 1
ATOM 1265 C CA . ALA B 2 4 ? -20.632 63.812 2.300 1.00 7.12 4 ALA B CA 1
ATOM 1266 C C . ALA B 2 4 ? -19.936 62.461 2.179 1.00 6.26 4 ALA B C 1
ATOM 1267 O O . ALA B 2 4 ? -19.497 61.880 3.175 1.00 5.36 4 ALA B O 1
ATOM 1269 N N . PHE B 2 5 ? -19.769 62.026 0.935 1.00 6.21 5 PHE B N 1
ATOM 1270 C CA . PHE B 2 5 ? -19.139 60.757 0.598 1.00 7.36 5 PHE B CA 1
ATOM 1271 C C . PHE B 2 5 ? -17.634 60.809 0.777 1.00 6.65 5 PHE B C 1
ATOM 1272 O O . PHE B 2 5 ? -17.030 59.831 1.205 1.00 4.37 5 PHE B O 1
ATOM 1280 N N . SER B 2 6 ? -17.044 61.964 0.465 1.00 7.56 6 SER B N 1
ATOM 1281 C CA . SER B 2 6 ? -15.603 62.160 0.586 1.00 8.17 6 SER B CA 1
ATOM 1282 C C . SER B 2 6 ? -15.123 62.596 1.969 1.00 9.98 6 SER B C 1
ATOM 1283 O O . SER B 2 6 ? -13.920 62.555 2.255 1.00 8.34 6 SER B O 1
ATOM 1286 N N . ARG B 2 7 ? -16.072 62.980 2.827 1.00 12.55 7 ARG B N 1
ATOM 1287 C CA . ARG B 2 7 ? -15.787 63.373 4.204 1.00 16.92 7 ARG B CA 1
ATOM 1288 C C . ARG B 2 7 ? -15.431 62.099 4.961 1.00 19.00 7 ARG B C 1
ATOM 1289 O O . ARG B 2 7 ? -14.388 62.022 5.611 1.00 20.19 7 ARG B O 1
ATOM 1297 N N . VAL B 2 8 ? -16.279 61.085 4.793 1.00 21.48 8 VAL B N 1
ATOM 1298 C CA . VAL B 2 8 ? -16.119 59.784 5.437 1.00 24.76 8 VAL B CA 1
ATOM 1299 C C . VAL B 2 8 ? -14.950 58.963 4.841 1.00 24.31 8 VAL B C 1
ATOM 1300 O O . VAL B 2 8 ? -14.384 58.100 5.514 1.00 25.61 8 VAL B O 1
ATOM 1304 N N . VAL B 2 9 ? -14.562 59.295 3.609 1.00 23.42 9 VAL B N 1
ATOM 1305 C CA . VAL B 2 9 ? -13.440 58.653 2.914 1.00 22.96 9 VAL B CA 1
ATOM 1306 C C . VAL B 2 9 ? -12.126 59.206 3.474 1.00 21.90 9 VAL B C 1
ATOM 1307 O O . VAL B 2 9 ? -11.161 58.464 3.640 1.00 20.99 9 VAL B O 1
ATOM 1311 N N . GLU B 2 10 ? -12.121 60.509 3.773 1.00 22.13 10 GLU B N 1
ATOM 1312 C CA . GLU B 2 10 ? -10.960 61.209 4.329 1.00 20.89 10 GLU B CA 1
ATOM 1313 C C . GLU B 2 10 ? -10.707 60.734 5.764 1.00 20.48 10 GLU B C 1
ATOM 1314 O O . GLU B 2 10 ? -9.560 60.676 6.207 1.00 18.64 10 GLU B O 1
ATOM 1320 N N . GLN B 2 11 ? -11.790 60.351 6.450 1.00 20.72 11 GLN B N 1
ATOM 1321 C CA . GLN B 2 11 ? -11.740 59.826 7.820 1.00 21.19 11 GLN B CA 1
ATOM 1322 C C . GLN B 2 11 ? -11.306 58.361 7.774 1.00 20.29 11 GLN B C 1
ATOM 1323 O O . GLN B 2 11 ? -10.560 57.910 8.637 1.00 21.42 11 GLN B O 1
ATOM 1329 N N . ALA B 2 12 ? -11.789 57.633 6.762 1.00 18.67 12 ALA B N 1
ATOM 1330 C CA . ALA B 2 12 ? -11.479 56.217 6.567 1.00 17.45 12 ALA B CA 1
ATOM 1331 C C . ALA B 2 12 ? -10.023 56.003 6.184 1.00 17.51 12 ALA B C 1
ATOM 1332 O O . ALA B 2 12 ? -9.411 55.009 6.583 1.00 19.31 12 ALA B O 1
ATOM 1334 N N . ASP B 2 13 ? -9.478 56.957 5.431 1.00 16.57 13 ASP B N 1
ATOM 1335 C CA . ASP B 2 13 ? -8.087 56.946 4.975 1.00 15.61 13 ASP B CA 1
ATOM 1336 C C . ASP B 2 13 ? -7.132 57.247 6.133 1.00 16.59 13 ASP B C 1
ATOM 1337 O O . ASP B 2 13 ? -6.058 56.650 6.217 1.00 15.22 13 ASP B O 1
ATOM 1342 N N . LYS B 2 14 ? -7.550 58.159 7.020 1.00 17.73 14 LYS B N 1
ATOM 1343 C CA . LYS B 2 14 ? -6.765 58.574 8.184 1.00 18.44 14 LYS B CA 1
ATOM 1344 C C . LYS B 2 14 ? -6.556 57.476 9.222 1.00 19.65 14 LYS B C 1
ATOM 1345 O O . LYS B 2 14 ? -5.727 57.613 10.118 1.00 19.74 14 LYS B O 1
ATOM 1351 N N . LYS B 2 15 ? -7.332 56.402 9.120 1.00 21.04 15 LYS B N 1
ATOM 1352 C CA . LYS B 2 15 ? -7.172 55.271 10.025 1.00 23.64 15 LYS B CA 1
ATOM 1353 C C . LYS B 2 15 ? -6.741 54.047 9.233 1.00 23.12 15 LYS B C 1
ATOM 1354 O O . LYS B 2 15 ? -6.561 52.966 9.798 1.00 24.03 15 LYS B O 1
ATOM 1360 N N . GLY B 2 16 ? -6.559 54.254 7.922 1.00 22.33 16 GLY B N 1
ATOM 1361 C CA . GLY B 2 16 ? -6.127 53.216 6.995 1.00 21.49 16 GLY B CA 1
ATOM 1362 C C . GLY B 2 16 ? -7.004 52.002 6.948 1.00 21.34 16 GLY B C 1
ATOM 1363 O O . GLY B 2 16 ? -6.526 50.873 7.033 1.00 21.78 16 GLY B O 1
ATOM 1364 N N . ALA B 2 17 ? -8.298 52.257 6.838 1.00 20.81 17 ALA B N 1
ATOM 1365 C CA . ALA B 2 17 ? -9.290 51.212 6.812 1.00 21.43 17 ALA B CA 1
ATOM 1366 C C . ALA B 2 17 ? -10.320 51.526 5.761 1.00 22.08 17 ALA B C 1
ATOM 1367 O O . ALA B 2 17 ? -10.528 52.686 5.405 1.00 22.74 17 ALA B O 1
ATOM 1369 N N . TYR B 2 18 ? -10.960 50.472 5.264 1.00 22.02 18 TYR B N 1
ATOM 1370 C CA . TYR B 2 18 ? -12.033 50.579 4.279 1.00 22.27 18 TYR B CA 1
ATOM 1371 C C . TYR B 2 18 ? -13.256 51.059 5.059 1.00 23.19 18 TYR B C 1
ATOM 1372 O O . TYR B 2 18 ? -13.253 51.045 6.295 1.00 23.07 18 TYR B O 1
ATOM 1381 N N . LEU B 2 19 ? -14.298 51.487 4.358 1.00 25.35 19 LEU B N 1
ATOM 1382 C CA . LEU B 2 19 ? -15.507 51.933 5.045 1.00 27.27 19 LEU B CA 1
ATOM 1383 C C . LEU B 2 19 ? -16.225 50.733 5.684 1.00 27.85 19 LEU B C 1
ATOM 1384 O O . LEU B 2 19 ? -16.285 49.647 5.098 1.00 26.80 19 LEU B O 1
ATOM 1389 N N . SER B 2 20 ? -16.665 50.912 6.928 1.00 28.75 20 SER B N 1
ATOM 1390 C CA . SER B 2 20 ? -17.361 49.861 7.667 1.00 29.41 20 SER B CA 1
ATOM 1391 C C . SER B 2 20 ? -18.819 49.732 7.230 1.00 29.66 20 SER B C 1
ATOM 1392 O O . SER B 2 20 ? -19.315 50.563 6.466 1.00 28.85 20 SER B O 1
ATOM 1395 N N . ASN B 2 21 ? -19.488 48.691 7.731 1.00 31.00 21 ASN B N 1
ATOM 1396 C CA . ASN B 2 21 ? -20.895 48.393 7.440 1.00 32.09 21 ASN B CA 1
ATOM 1397 C C . ASN B 2 21 ? -21.799 49.603 7.732 1.00 31.93 21 ASN B C 1
ATOM 1398 O O . ASN B 2 21 ? -22.616 49.986 6.898 1.00 31.46 21 ASN B O 1
ATOM 1403 N N . ASP B 2 22 ? -21.562 50.249 8.872 1.00 32.42 22 ASP B N 1
ATOM 1404 C CA . ASP B 2 22 ? -22.327 51.422 9.286 1.00 32.45 22 ASP B CA 1
ATOM 1405 C C . ASP B 2 22 ? -22.027 52.660 8.449 1.00 30.73 22 ASP B C 1
ATOM 1406 O O . ASP B 2 22 ? -22.908 53.492 8.244 1.00 31.71 22 ASP B O 1
ATOM 1411 N N . GLU B 2 23 ? -20.803 52.745 7.929 1.00 27.91 23 GLU B N 1
ATOM 1412 C CA . GLU B 2 23 ? -20.377 53.881 7.103 1.00 25.89 23 GLU B CA 1
ATOM 1413 C C . GLU B 2 23 ? -20.926 53.846 5.674 1.00 22.83 23 GLU B C 1
ATOM 1414 O O . GLU B 2 23 ? -21.164 54.893 5.077 1.00 22.05 23 GLU B O 1
ATOM 1420 N N . ILE B 2 24 ? -21.139 52.639 5.148 1.00 20.39 24 ILE B N 1
ATOM 1421 C CA . ILE B 2 24 ? -21.692 52.443 3.805 1.00 16.40 24 ILE B CA 1
ATOM 1422 C C . ILE B 2 24 ? -23.209 52.605 3.892 1.00 15.55 24 ILE B C 1
ATOM 1423 O O . ILE B 2 24 ? -23.829 53.111 2.960 1.00 15.77 24 ILE B O 1
ATOM 1428 N N . ASN B 2 25 ? -23.785 52.192 5.023 1.00 13.61 25 ASN B N 1
ATOM 1429 C CA . ASN B 2 25 ? -25.228 52.263 5.248 1.00 12.56 25 ASN B CA 1
ATOM 1430 C C . ASN B 2 25 ? -25.773 53.664 5.475 1.00 13.23 25 ASN B C 1
ATOM 1431 O O . ASN B 2 25 ? -26.863 53.997 4.987 1.00 15.06 25 ASN B O 1
ATOM 1436 N N . ALA B 2 26 ? -25.018 54.479 6.210 1.00 13.29 26 ALA B N 1
ATOM 1437 C CA . ALA B 2 26 ? -25.415 55.859 6.513 1.00 14.50 26 ALA B CA 1
ATOM 1438 C C . ALA B 2 26 ? -25.266 56.737 5.266 1.00 14.10 26 ALA B C 1
ATOM 1439 O O . ALA B 2 26 ? -25.901 57.790 5.143 1.00 15.64 26 ALA B O 1
ATOM 1441 N N . LEU B 2 27 ? -24.460 56.244 4.331 1.00 13.15 27 LEU B N 1
ATOM 1442 C CA . LEU B 2 27 ? -24.190 56.902 3.069 1.00 12.64 27 LEU B CA 1
ATOM 1443 C C . LEU B 2 27 ? -25.169 56.442 2.016 1.00 12.95 27 LEU B C 1
ATOM 1444 O O . LEU B 2 27 ? -25.439 57.163 1.056 1.00 15.53 27 LEU B O 1
ATOM 1449 N N . GLN B 2 28 ? -25.693 55.231 2.204 1.00 12.64 28 GLN B N 1
ATOM 1450 C CA . GLN B 2 28 ? -26.696 54.646 1.320 1.00 10.62 28 GLN B CA 1
ATOM 1451 C C . GLN B 2 28 ? -28.021 55.340 1.650 1.00 10.58 28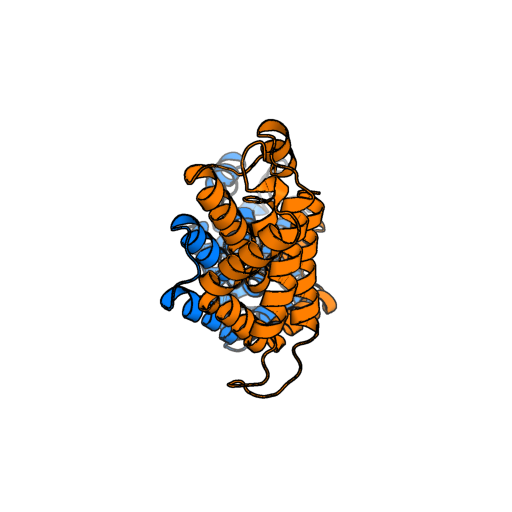 GLN B C 1
ATOM 1452 O O . GLN B 2 28 ? -28.894 55.480 0.788 1.00 9.84 28 GLN B O 1
ATOM 1458 N N . ALA B 2 29 ? -28.110 55.824 2.891 1.00 10.74 29 ALA B N 1
ATOM 1459 C CA . ALA B 2 29 ? -29.267 56.545 3.409 1.00 13.10 29 ALA B CA 1
ATOM 1460 C C . ALA B 2 29 ? -29.376 57.910 2.738 1.00 14.93 29 ALA B C 1
ATOM 1461 O O . ALA B 2 29 ? -30.478 58.429 2.559 1.00 16.92 29 ALA B O 1
ATOM 1463 N N . ILE B 2 30 ? -28.231 58.458 2.329 1.00 15.75 30 ILE B N 1
ATOM 1464 C CA . ILE B 2 30 ? -28.169 59.751 1.652 1.00 17.88 30 ILE B CA 1
ATOM 1465 C C . ILE B 2 30 ? -28.620 59.582 0.199 1.00 18.26 30 ILE B C 1
ATOM 1466 O O . ILE B 2 30 ? -29.288 60.459 -0.348 1.00 20.83 30 ILE B O 1
ATOM 1471 N N . VAL B 2 31 ? -28.298 58.433 -0.396 1.00 16.99 31 VAL B N 1
ATOM 1472 C CA . VAL B 2 31 ? -28.687 58.127 -1.775 1.00 15.81 31 VAL B CA 1
ATOM 1473 C C . VAL B 2 31 ? -30.192 57.839 -1.792 1.00 15.95 31 VAL B C 1
ATOM 1474 O O . VAL B 2 31 ? -30.868 58.102 -2.778 1.00 16.50 31 VAL B O 1
ATOM 1478 N N . ALA B 2 32 ? -30.706 57.367 -0.657 1.00 15.73 32 ALA B N 1
ATOM 1479 C CA . ALA B 2 32 ? -32.115 57.034 -0.494 1.00 15.39 32 ALA B CA 1
ATOM 1480 C C . ALA B 2 32 ? -33.016 58.262 -0.399 1.00 16.22 32 ALA B C 1
ATOM 1481 O O . ALA B 2 32 ? -34.178 58.216 -0.820 1.00 16.31 32 ALA B O 1
ATOM 1483 N N . ASP B 2 33 ? -32.478 59.348 0.157 1.00 16.33 33 ASP B N 1
ATOM 1484 C CA . ASP B 2 33 ? -33.227 60.598 0.313 1.00 17.15 33 ASP B CA 1
ATOM 1485 C C . ASP B 2 33 ? -32.765 61.692 -0.646 1.00 16.19 33 ASP B C 1
ATOM 1486 O O . ASP B 2 33 ? -33.250 62.831 -0.586 1.00 14.50 33 ASP B O 1
ATOM 1491 N N . SER B 2 34 ? -31.903 61.296 -1.585 1.00 14.44 34 SER B N 1
ATOM 1492 C CA . SER B 2 34 ? -31.312 62.179 -2.593 1.00 12.70 34 SER B CA 1
ATOM 1493 C C . SER B 2 34 ? -32.254 62.895 -3.552 1.00 10.79 34 SER B C 1
ATOM 1494 O O . SER B 2 34 ? -31.940 63.975 -4.052 1.00 9.84 34 SER B O 1
ATOM 1497 N N . ASN B 2 35 ? -33.403 62.274 -3.798 1.00 9.21 35 ASN B N 1
ATOM 1498 C CA . ASN B 2 35 ? -34.443 62.805 -4.668 1.00 7.15 35 ASN B CA 1
ATOM 1499 C C . ASN B 2 35 ? -35.073 64.034 -4.012 1.00 6.94 35 ASN B C 1
ATOM 1500 O O . ASN B 2 35 ? -35.364 65.032 -4.674 1.00 5.00 35 ASN B O 1
ATOM 1505 N N . LYS B 2 36 ? -35.224 63.945 -2.688 1.00 8.14 36 LYS B N 1
ATOM 1506 C CA . LYS B 2 36 ? -35.810 64.991 -1.846 1.00 9.00 36 LYS B CA 1
ATOM 1507 C C . LYS B 2 36 ? -34.780 66.067 -1.584 1.00 7.82 36 LYS B C 1
ATOM 1508 O O . LYS B 2 36 ? -35.134 67.231 -1.385 1.00 9.32 36 LYS B O 1
ATOM 1514 N N . ARG B 2 37 ? -33.509 65.659 -1.570 1.00 6.85 37 ARG B N 1
ATOM 1515 C CA . ARG B 2 37 ? -32.369 66.559 -1.347 1.00 5.93 37 ARG B CA 1
ATOM 1516 C C . ARG B 2 37 ? -32.233 67.483 -2.546 1.00 4.95 37 ARG B C 1
ATOM 1517 O O . ARG B 2 37 ? -32.073 68.691 -2.387 1.00 3.99 37 ARG B O 1
ATOM 1525 N N . LEU B 2 38 ? -32.375 66.907 -3.739 1.00 4.05 38 LEU B N 1
ATOM 1526 C CA . LEU B 2 38 ? -32.282 67.671 -4.971 1.00 2.18 38 LEU B CA 1
ATOM 1527 C C . LEU B 2 38 ? -33.492 68.543 -5.241 1.00 1.80 38 LEU B C 1
ATOM 1528 O O . LEU B 2 38 ? -33.397 69.489 -6.011 1.00 1.87 38 LEU B O 1
ATOM 1533 N N . ASP B 2 39 ? -34.599 68.256 -4.548 1.00 2.59 39 ASP B N 1
ATOM 1534 C CA . ASP B 2 39 ? -35.820 69.045 -4.651 1.00 3.10 39 ASP B CA 1
ATOM 1535 C C . ASP B 2 39 ? -35.585 70.313 -3.856 1.00 3.88 39 ASP B C 1
ATOM 1536 O O . ASP B 2 39 ? -36.006 71.390 -4.269 1.00 5.71 39 ASP B O 1
ATOM 1541 N N . VAL B 2 40 ? -34.840 70.177 -2.755 1.00 3.90 40 VAL B N 1
ATOM 1542 C CA . VAL B 2 40 ? -34.476 71.295 -1.870 1.00 5.87 40 VAL B CA 1
ATOM 1543 C C . VAL B 2 40 ? -33.471 72.202 -2.588 1.00 2.84 40 VAL B C 1
ATOM 1544 O O . VAL B 2 40 ? -33.626 73.419 -2.579 1.00 4.60 40 VAL B O 1
ATOM 1548 N N . VAL B 2 41 ? -32.503 71.589 -3.269 1.00 2.37 41 VAL B N 1
ATOM 1549 C CA . VAL B 2 41 ? -31.468 72.307 -4.019 1.00 5.11 41 VAL B CA 1
ATOM 1550 C C . VAL B 2 41 ? -32.071 73.054 -5.214 1.00 4.51 41 VAL B C 1
ATOM 1551 O O . VAL B 2 41 ? -31.506 74.048 -5.662 1.00 5.23 41 VAL B O 1
ATOM 1555 N N . ASN B 2 42 ? -33.224 72.589 -5.699 1.00 5.67 42 ASN B N 1
ATOM 1556 C CA . ASN B 2 42 ? -33.907 73.240 -6.819 1.00 8.47 42 ASN B CA 1
ATOM 1557 C C . ASN B 2 42 ? -34.784 74.398 -6.361 1.00 8.08 42 ASN B C 1
ATOM 1558 O O . ASN B 2 42 ? -34.751 75.479 -6.962 1.00 7.60 42 ASN B O 1
ATOM 1563 N N . ARG B 2 43 ? -35.510 74.181 -5.262 1.00 7.00 43 ARG B N 1
ATOM 1564 C CA . ARG B 2 43 ? -36.415 75.181 -4.697 1.00 7.53 43 ARG B CA 1
ATOM 1565 C C . ARG B 2 43 ? -35.737 76.442 -4.150 1.00 6.53 43 ARG B C 1
ATOM 1566 O O . ARG B 2 43 ? -36.285 77.537 -4.277 1.00 7.37 43 ARG B O 1
ATOM 1574 N N . LEU B 2 44 ? -34.531 76.291 -3.599 1.00 5.17 44 LEU B N 1
ATOM 1575 C CA . LEU B 2 44 ? -33.767 77.420 -3.059 1.00 3.80 44 LEU B CA 1
ATOM 1576 C C . LEU B 2 44 ? -33.162 78.250 -4.195 1.00 3.38 44 LEU B C 1
ATOM 1577 O O . LEU B 2 44 ? -33.066 79.474 -4.103 1.00 2.37 44 LEU B O 1
ATOM 1582 N N . THR B 2 45 ? -32.779 77.549 -5.263 1.00 3.54 45 THR B N 1
ATOM 1583 C CA . THR B 2 45 ? -32.181 78.107 -6.478 1.00 1.84 45 THR B CA 1
ATOM 1584 C C . THR B 2 45 ? -33.195 78.913 -7.300 1.00 1.09 45 THR B C 1
ATOM 1585 O O . THR B 2 45 ? -32.878 79.994 -7.804 1.00 1.00 45 THR B O 1
ATOM 1589 N N . SER B 2 46 ? -34.400 78.362 -7.433 1.00 1.00 46 SER B N 1
ATOM 1590 C CA . SER B 2 46 ? -35.483 78.975 -8.194 1.00 1.00 46 SER B CA 1
ATOM 1591 C C . SER B 2 46 ? -36.014 80.228 -7.511 1.00 1.00 46 SER B C 1
ATOM 1592 O O . SER B 2 46 ? -36.321 81.223 -8.173 1.00 1.00 46 SER B O 1
ATOM 1595 N N . ASN B 2 47 ? -36.054 80.176 -6.181 1.00 1.00 47 ASN B N 1
ATOM 1596 C CA . ASN B 2 47 ? -36.548 81.270 -5.361 1.00 1.62 47 ASN B CA 1
ATOM 1597 C C . ASN B 2 47 ? -35.437 82.037 -4.684 1.00 3.79 47 ASN B C 1
ATOM 1598 O O . ASN B 2 47 ? -35.657 82.729 -3.686 1.00 2.77 47 ASN B O 1
ATOM 1603 N N . ALA B 2 48 ? -34.256 81.968 -5.297 1.00 4.73 48 ALA B N 1
ATOM 1604 C CA . ALA B 2 48 ? -33.052 82.634 -4.821 1.00 4.70 48 ALA B CA 1
ATOM 1605 C C . ALA B 2 48 ? -33.257 84.121 -4.632 1.00 6.05 48 ALA B C 1
ATOM 1606 O O . ALA B 2 48 ? -33.252 84.607 -3.495 1.00 5.31 48 ALA B O 1
ATOM 1608 N N . SER B 2 49 ? -33.562 84.799 -5.739 1.00 7.77 49 SER B N 1
ATOM 1609 C CA . SER B 2 49 ? -33.788 86.243 -5.763 1.00 11.78 49 SER B CA 1
ATOM 1610 C C . SER B 2 49 ? -34.865 86.701 -4.780 1.00 13.61 49 SER B C 1
ATOM 1611 O O . SER B 2 49 ? -34.694 87.715 -4.106 1.00 14.06 49 SER B O 1
ATOM 1614 N N . SER B 2 50 ? -35.897 85.867 -4.629 1.00 14.86 50 SER B N 1
ATOM 1615 C CA . SER B 2 50 ? -37.044 86.119 -3.749 1.00 14.33 50 SER B CA 1
ATOM 1616 C C . SER B 2 50 ? -36.729 86.014 -2.256 1.00 12.03 50 SER B C 1
ATOM 1617 O O . SER B 2 50 ? -37.193 86.841 -1.469 1.00 10.07 50 SER B O 1
ATOM 1620 N N . ILE B 2 51 ? -35.932 85.006 -1.885 1.00 12.73 51 ILE B N 1
ATOM 1621 C CA . ILE B 2 51 ? -35.533 84.752 -0.482 1.00 13.11 51 ILE B CA 1
ATOM 1622 C C . ILE B 2 51 ? -34.627 85.851 0.107 1.00 13.87 51 ILE B C 1
ATOM 1623 O O . ILE B 2 51 ? -34.835 86.282 1.244 1.00 13.25 51 ILE B O 1
ATOM 1628 N N . VAL B 2 52 ? -33.663 86.315 -0.689 1.00 15.31 52 VAL B N 1
ATOM 1629 C CA . VAL B 2 52 ? -32.729 87.356 -0.265 1.00 17.03 52 VAL B CA 1
ATOM 1630 C C . VAL B 2 52 ? -33.351 88.748 -0.272 1.00 18.04 52 VAL B C 1
ATOM 1631 O O . VAL B 2 52 ? -33.027 89.577 0.582 1.00 18.20 52 VAL B O 1
ATOM 1635 N N . ALA B 2 53 ? -34.273 88.972 -1.213 1.00 19.24 53 ALA B N 1
ATOM 1636 C CA . ALA B 2 53 ? -34.968 90.247 -1.359 1.00 19.44 53 ALA B CA 1
ATOM 1637 C C . ALA B 2 53 ? -35.912 90.496 -0.199 1.00 20.56 53 ALA B C 1
ATOM 1638 O O . ALA B 2 53 ? -35.941 91.595 0.348 1.00 22.32 53 ALA B O 1
ATOM 1640 N N . ASN B 2 54 ? -36.636 89.457 0.214 1.00 21.71 54 ASN B N 1
ATOM 1641 C CA . ASN B 2 54 ? -37.580 89.582 1.323 1.00 23.03 54 ASN B CA 1
ATOM 1642 C C . ASN B 2 54 ? -36.949 89.585 2.709 1.00 22.09 54 ASN B C 1
ATOM 1643 O O . ASN B 2 54 ? -37.438 90.276 3.607 1.00 22.71 54 ASN B O 1
ATOM 1648 N N . ALA B 2 55 ? -35.831 88.872 2.853 1.00 19.98 55 ALA B N 1
ATOM 1649 C CA . ALA B 2 55 ? -35.092 88.795 4.116 1.00 17.99 55 ALA B CA 1
ATOM 1650 C C . ALA B 2 55 ? -34.487 90.147 4.454 1.00 16.96 55 ALA B C 1
ATOM 1651 O O . ALA B 2 55 ? -34.322 90.492 5.627 1.00 16.66 55 ALA B O 1
ATOM 1653 N N . TYR B 2 56 ? -34.187 90.904 3.396 1.00 17.31 56 TYR B N 1
ATOM 1654 C CA . TYR B 2 56 ? -33.632 92.258 3.472 1.00 17.32 56 TYR B CA 1
ATOM 1655 C C . TYR B 2 56 ? -34.744 93.199 3.941 1.00 16.93 56 TYR B C 1
ATOM 1656 O O . TYR B 2 56 ? -34.561 93.948 4.906 1.00 17.38 56 TYR B O 1
ATOM 1665 N N . ARG B 2 57 ? -35.895 93.128 3.263 1.00 16.18 57 ARG B N 1
ATOM 1666 C CA . ARG B 2 57 ? -37.078 93.938 3.578 1.00 14.87 57 ARG B CA 1
ATOM 1667 C C . ARG B 2 57 ? -37.515 93.790 5.031 1.00 15.18 57 ARG B C 1
ATOM 1668 O O . ARG B 2 57 ? -38.021 94.739 5.636 1.00 16.36 57 ARG B O 1
ATOM 1676 N N . ALA B 2 58 ? -37.257 92.604 5.583 1.00 15.25 58 ALA B N 1
ATOM 1677 C CA . ALA B 2 58 ? -37.584 92.269 6.962 1.00 16.26 58 ALA B CA 1
ATOM 1678 C C . ALA B 2 58 ? -36.512 92.795 7.907 1.00 15.99 58 ALA B C 1
ATOM 1679 O O . ALA B 2 58 ? -36.824 93.220 9.023 1.00 17.05 58 ALA B O 1
ATOM 1681 N N . LEU B 2 59 ? -35.259 92.787 7.444 1.00 15.16 59 LEU B N 1
ATOM 1682 C CA . LEU B 2 59 ? -34.127 93.261 8.237 1.00 13.64 59 LEU B CA 1
ATOM 1683 C C . LEU B 2 59 ? -34.153 94.776 8.387 1.00 13.69 59 LEU B C 1
ATOM 1684 O O . LEU B 2 59 ? -33.914 95.283 9.482 1.00 14.05 59 LEU B O 1
ATOM 1689 N N . VAL B 2 60 ? -34.520 95.487 7.319 1.00 12.80 60 VAL B N 1
ATOM 1690 C CA . VAL B 2 60 ? -34.602 96.948 7.373 1.00 13.49 60 VAL B CA 1
ATOM 1691 C C . VAL B 2 60 ? -35.730 97.385 8.302 1.00 14.78 60 VAL B C 1
ATOM 1692 O O . VAL B 2 60 ? -35.650 98.432 8.923 1.00 16.62 60 VAL B O 1
ATOM 1696 N N . ALA B 2 61 ? -36.750 96.534 8.409 1.00 15.61 61 ALA B N 1
ATOM 1697 C CA . ALA B 2 61 ? -37.920 96.763 9.254 1.00 16.71 61 ALA B CA 1
ATOM 1698 C C . ALA B 2 61 ? -37.570 96.527 10.721 1.00 16.86 61 ALA B C 1
ATOM 1699 O O . ALA B 2 61 ? -38.017 97.263 11.603 1.00 16.83 61 ALA B O 1
ATOM 1701 N N . GLU B 2 62 ? -36.742 95.509 10.950 1.00 17.17 62 GLU B N 1
ATOM 1702 C CA . GLU B 2 62 ? -36.290 95.110 12.275 1.00 16.77 62 GLU B CA 1
ATOM 1703 C C . GLU B 2 62 ? -35.232 96.080 12.793 1.00 18.68 62 GLU B C 1
ATOM 1704 O O . GLU B 2 62 ? -35.210 96.412 13.982 1.00 19.86 62 GLU B O 1
ATOM 1710 N N . ARG B 2 63 ? -34.368 96.544 11.890 1.00 19.52 63 ARG B N 1
ATOM 1711 C CA . ARG B 2 63 ? -33.279 97.466 12.228 1.00 20.14 63 ARG B CA 1
ATOM 1712 C C . ARG B 2 63 ? -33.194 98.647 11.234 1.00 21.21 63 ARG B C 1
ATOM 1713 O O . ARG B 2 63 ? -32.281 98.685 10.396 1.00 22.01 63 ARG B O 1
ATOM 1721 N N . PRO B 2 64 ? -34.127 99.635 11.320 1.00 21.99 64 PRO B N 1
ATOM 1722 C CA . PRO B 2 64 ? -34.094 100.781 10.394 1.00 20.84 64 PRO B CA 1
ATOM 1723 C C . PRO B 2 64 ? -32.904 101.716 10.493 1.00 20.62 64 PRO B C 1
ATOM 1724 O O . PRO B 2 64 ? -32.434 102.206 9.471 1.00 20.66 64 PRO B O 1
ATOM 1728 N N . GLN B 2 65 ? -32.376 101.871 11.710 1.00 21.88 65 GLN B N 1
ATOM 1729 C CA . GLN B 2 65 ? -31.230 102.747 12.021 1.00 23.50 65 GLN B CA 1
ATOM 1730 C C . GLN B 2 65 ? -29.967 102.394 11.228 1.00 23.41 65 GLN B C 1
ATOM 1731 O O . GLN B 2 65 ? -29.214 103.279 10.807 1.00 23.39 65 GLN B O 1
ATOM 1737 N N . VAL B 2 66 ? -29.802 101.095 10.983 1.00 23.45 66 VAL B N 1
ATOM 1738 C CA . VAL B 2 66 ? -28.675 100.513 10.255 1.00 23.95 66 VAL B CA 1
ATOM 1739 C C . VAL B 2 66 ? -28.596 100.906 8.770 1.00 23.97 66 VAL B C 1
ATOM 1740 O O . VAL B 2 66 ? -27.503 101.128 8.246 1.00 24.41 66 VAL B O 1
ATOM 1744 N N . PHE B 2 67 ? -29.751 101.046 8.123 1.00 24.42 67 PHE B N 1
ATOM 1745 C CA . PHE B 2 67 ? -29.808 101.346 6.693 1.00 24.55 67 PHE B CA 1
ATOM 1746 C C . PHE B 2 67 ? -29.985 102.789 6.238 1.00 25.15 67 PHE B C 1
ATOM 1747 O O . PHE B 2 67 ? -29.775 103.096 5.056 1.00 23.30 67 PHE B O 1
ATOM 1755 N N . ASN B 2 68 ? -30.388 103.660 7.161 1.00 25.42 68 ASN B N 1
ATOM 1756 C CA . ASN B 2 68 ? -30.553 105.083 6.863 1.00 26.31 68 ASN B CA 1
ATOM 1757 C C . ASN B 2 68 ? -29.246 105.822 7.312 1.00 25.53 68 ASN B C 1
ATOM 1758 O O . ASN B 2 68 ? -28.364 105.165 7.879 1.00 24.35 68 ASN B O 1
ATOM 1763 N N . PRO B 2 69 ? -29.060 107.140 6.999 1.00 25.56 69 PRO B N 1
ATOM 1764 C CA . PRO B 2 69 ? -27.845 107.884 7.391 1.00 25.60 69 PRO B CA 1
ATOM 1765 C C . PRO B 2 69 ? -27.228 107.714 8.778 1.00 26.23 69 PRO B C 1
ATOM 1766 O O . PRO B 2 69 ? -27.913 107.847 9.804 1.00 26.98 69 PRO B O 1
ATOM 1770 N N . GLY B 2 70 ? -25.918 107.458 8.782 1.00 25.21 70 GLY B N 1
ATOM 1771 C CA . GLY B 2 70 ? -25.180 107.262 10.018 1.00 22.93 70 GLY B CA 1
ATOM 1772 C C . GLY B 2 70 ? -25.033 105.799 10.338 1.00 21.96 70 GLY B C 1
ATOM 1773 O O . GLY B 2 70 ? -24.279 105.414 11.235 1.00 22.78 70 GLY B O 1
ATOM 1774 N N . GLY B 2 71 ? -25.785 104.987 9.603 1.00 20.66 71 GLY B N 1
ATOM 1775 C CA . GLY B 2 71 ? -25.745 103.550 9.777 1.00 18.51 71 GLY B CA 1
ATOM 1776 C C . GLY B 2 71 ? -24.620 102.942 8.958 1.00 16.79 71 GLY B C 1
ATOM 1777 O O . GLY B 2 71 ? -24.099 103.606 8.047 1.00 16.95 71 GLY B O 1
ATOM 1778 N N . PRO B 2 72 ? -24.239 101.678 9.228 1.00 15.86 72 PRO B N 1
ATOM 1779 C CA . PRO B 2 72 ? -23.162 101.003 8.498 1.00 15.11 72 PRO B CA 1
ATOM 1780 C C . PRO B 2 72 ? -23.502 100.649 7.054 1.00 15.20 72 PRO B C 1
ATOM 1781 O O . PRO B 2 72 ? -22.598 100.402 6.246 1.00 14.82 72 PRO B O 1
ATOM 1785 N N . CYS B 2 73 ? -24.796 100.673 6.728 1.00 14.97 73 CYS B N 1
ATOM 1786 C CA . CYS B 2 73 ? -25.238 100.321 5.392 1.00 13.99 73 CYS B CA 1
ATOM 1787 C C . CYS B 2 73 ? -25.988 101.344 4.535 1.00 13.99 73 CYS B C 1
ATOM 1788 O O . CYS B 2 73 ? -26.806 100.963 3.695 1.00 15.04 73 CYS B O 1
ATOM 1791 N N . PHE B 2 74 ? -25.690 102.630 4.696 1.00 13.38 74 PHE B N 1
ATOM 1792 C CA . PHE B 2 74 ? -26.328 103.643 3.857 1.00 11.19 74 PHE B CA 1
ATOM 1793 C C . PHE B 2 74 ? -25.491 103.787 2.574 1.00 9.51 74 PHE B C 1
ATOM 1794 O O . PHE B 2 74 ? -24.300 103.487 2.594 1.00 10.51 74 PHE B O 1
ATOM 1802 N N . HIS B 2 75 ? -26.120 104.295 1.504 1.00 9.13 75 HIS B N 1
ATOM 1803 C CA . HIS B 2 75 ? -25.598 104.514 0.116 1.00 10.22 75 HIS B CA 1
ATOM 1804 C C . HIS B 2 75 ? -26.007 103.328 -0.765 1.00 7.95 75 HIS B C 1
ATOM 1805 O O . HIS B 2 75 ? -26.113 102.214 -0.275 1.00 7.81 75 HIS B O 1
ATOM 1812 N N . HIS B 2 76 ? -26.209 103.558 -2.059 1.00 7.77 76 HIS B N 1
ATOM 1813 C CA . HIS B 2 76 ? -26.626 102.492 -2.977 1.00 11.13 76 HIS B CA 1
ATOM 1814 C C . HIS B 2 76 ? -25.616 101.368 -3.157 1.00 12.33 76 HIS B C 1
ATOM 1815 O O . HIS B 2 76 ? -25.987 100.220 -3.410 1.00 12.81 76 HIS B O 1
ATOM 1822 N N . ARG B 2 77 ? -24.344 101.703 -2.963 1.00 12.73 77 ARG B N 1
ATOM 1823 C CA . ARG B 2 77 ? -23.239 100.761 -3.084 1.00 12.65 77 ARG B CA 1
ATOM 1824 C C . ARG B 2 77 ? -23.326 99.751 -1.946 1.00 13.21 77 ARG B C 1
ATOM 1825 O O . ARG B 2 77 ? -23.146 98.552 -2.159 1.00 14.61 77 ARG B O 1
ATOM 1833 N N . ASN B 2 78 ? -23.682 100.248 -0.763 1.00 13.59 78 ASN B N 1
ATOM 1834 C CA . ASN B 2 78 ? -23.808 99.433 0.442 1.00 14.04 78 ASN B CA 1
ATOM 1835 C C . ASN B 2 78 ? -25.074 98.596 0.510 1.00 14.27 78 ASN B C 1
ATOM 1836 O O . ASN B 2 78 ? -25.028 97.450 0.975 1.00 14.78 78 ASN B O 1
ATOM 1841 N N . GLN B 2 79 ? -26.194 99.158 0.046 1.00 12.54 79 GLN B N 1
ATOM 1842 C CA . GLN B 2 79 ? -27.471 98.438 0.032 1.00 10.73 79 GLN B CA 1
ATOM 1843 C C . GLN B 2 79 ? -27.365 97.243 -0.920 1.00 9.94 79 GLN B C 1
ATOM 1844 O O . GLN B 2 79 ? -27.847 96.159 -0.611 1.00 10.02 79 GLN B O 1
ATOM 1850 N N . ALA B 2 80 ? -26.660 97.437 -2.035 1.00 9.64 80 ALA B N 1
ATOM 1851 C CA . ALA B 2 80 ? -26.438 96.382 -3.024 1.00 10.03 80 ALA B CA 1
ATOM 1852 C C . ALA B 2 80 ? -25.455 95.340 -2.460 1.00 10.02 80 ALA B C 1
ATOM 1853 O O . ALA B 2 80 ? -25.691 94.137 -2.590 1.00 11.52 80 ALA B O 1
ATOM 1855 N N . ALA B 2 81 ? -24.423 95.811 -1.750 1.00 9.02 81 ALA B N 1
ATOM 1856 C CA . ALA B 2 81 ? -23.413 94.943 -1.129 1.00 8.29 81 ALA B CA 1
ATOM 1857 C C . ALA B 2 81 ? -24.022 94.011 -0.073 1.00 7.45 81 ALA B C 1
ATOM 1858 O O . ALA B 2 81 ? -23.624 92.850 0.038 1.00 5.73 81 ALA B O 1
ATOM 1860 N N . CYS B 2 82 ? -25.030 94.511 0.645 1.00 7.32 82 CYS B N 1
ATOM 1861 C CA . CYS B 2 82 ? -25.718 93.738 1.675 1.00 7.69 82 CYS B CA 1
ATOM 1862 C C . CYS B 2 82 ? -26.562 92.622 1.063 1.00 9.88 82 CYS B C 1
ATOM 1863 O O . CYS B 2 82 ? -26.496 91.473 1.522 1.00 11.14 82 CYS B O 1
ATOM 1866 N N . ILE B 2 83 ? -27.270 92.943 -0.026 1.00 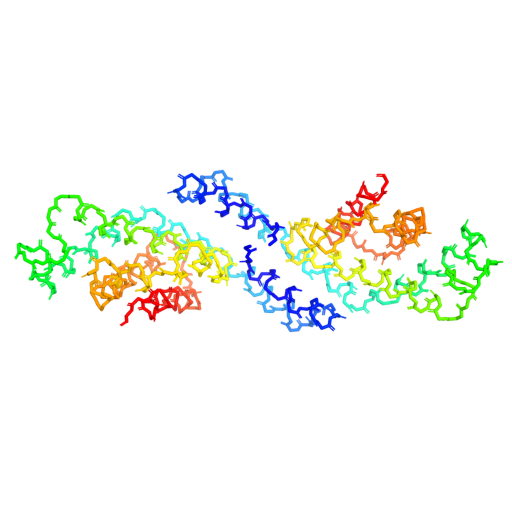8.83 83 ILE B N 1
ATOM 1867 C CA . ILE B 2 83 ? -28.114 91.975 -0.741 1.00 8.18 83 ILE B CA 1
ATOM 1868 C C . ILE B 2 83 ? -27.236 90.905 -1.414 1.00 7.49 83 ILE B C 1
ATOM 1869 O O . ILE B 2 83 ? -27.571 89.718 -1.394 1.00 7.75 83 ILE B O 1
ATOM 1874 N N . ARG B 2 84 ? -26.084 91.339 -1.926 1.00 6.62 84 ARG B N 1
ATOM 1875 C CA . ARG B 2 84 ? -25.106 90.473 -2.587 1.00 6.04 84 ARG B CA 1
ATOM 1876 C C . ARG B 2 84 ? -24.538 89.454 -1.593 1.00 6.35 84 ARG B C 1
ATOM 1877 O O . ARG B 2 84 ? -24.466 88.258 -1.889 1.00 7.43 84 ARG B O 1
ATOM 1885 N N . ASP B 2 85 ? -24.183 89.939 -0.404 1.00 5.72 85 ASP B N 1
ATOM 1886 C CA . ASP B 2 85 ? -23.632 89.109 0.664 1.00 4.64 85 ASP B CA 1
ATOM 1887 C C . ASP B 2 85 ? -24.636 88.096 1.178 1.00 5.69 85 ASP B C 1
ATOM 1888 O O . ASP B 2 85 ? -24.263 86.974 1.534 1.00 5.62 85 ASP B O 1
ATOM 1893 N N . LEU B 2 86 ? -25.910 88.491 1.186 1.00 5.16 86 LEU B N 1
ATOM 1894 C CA . LEU B 2 86 ? -26.993 87.621 1.625 1.00 5.04 86 LEU B CA 1
ATOM 1895 C C . LEU B 2 86 ? -27.270 86.582 0.540 1.00 5.18 86 LEU B C 1
ATOM 1896 O O . LEU B 2 86 ? -27.622 85.436 0.841 1.00 5.90 86 LEU B O 1
ATOM 1901 N N . GLY B 2 87 ? -26.990 86.970 -0.708 1.00 3.96 87 GLY B N 1
ATOM 1902 C CA . GLY B 2 87 ? -27.153 86.094 -1.860 1.00 3.06 87 GLY B CA 1
ATOM 1903 C C . GLY B 2 87 ? -26.033 85.076 -1.900 1.00 3.17 87 GLY B C 1
ATOM 1904 O O . GLY B 2 87 ? -26.220 83.968 -2.406 1.00 2.64 87 GLY B O 1
ATOM 1905 N N . PHE B 2 88 ? -24.875 85.470 -1.356 1.00 3.76 88 PHE B N 1
ATOM 1906 C CA . PHE B 2 88 ? -23.691 84.619 -1.266 1.00 5.15 88 PHE B CA 1
ATOM 1907 C C . PHE B 2 88 ? -23.939 83.522 -0.246 1.00 4.62 88 PHE B C 1
ATOM 1908 O O . PHE B 2 88 ? -23.776 82.356 -0.571 1.00 6.91 88 PHE B O 1
ATOM 1916 N N . ILE B 2 89 ? -24.364 83.901 0.965 1.00 3.70 89 ILE B N 1
ATOM 1917 C CA . ILE B 2 89 ? -24.653 82.959 2.059 1.00 4.44 89 ILE B CA 1
ATOM 1918 C C . ILE B 2 89 ? -25.629 81.880 1.588 1.00 4.85 89 ILE B C 1
ATOM 1919 O O . ILE B 2 89 ? -25.344 80.691 1.752 1.00 5.09 89 ILE B O 1
ATOM 1924 N N . LEU B 2 90 ? -26.712 82.313 0.924 1.00 4.48 90 LEU B N 1
ATOM 1925 C CA . LEU B 2 90 ? -27.750 81.419 0.395 1.00 2.89 90 LEU B CA 1
ATOM 1926 C C . LEU B 2 90 ? -27.198 80.446 -0.638 1.00 2.92 90 LEU B C 1
ATOM 1927 O O . LEU B 2 90 ? -27.457 79.248 -0.553 1.00 4.00 90 LEU B O 1
ATOM 1932 N N . ARG B 2 91 ? -26.379 80.966 -1.556 1.00 1.22 91 ARG B N 1
ATOM 1933 C CA . ARG B 2 91 ? -25.766 80.178 -2.623 1.00 1.00 91 ARG B CA 1
ATOM 1934 C C . ARG B 2 91 ? -24.841 79.112 -2.102 1.00 1.55 91 ARG B C 1
ATOM 1935 O O . ARG B 2 91 ? -24.739 78.040 -2.683 1.00 2.37 91 ARG B O 1
ATOM 1943 N N . TYR B 2 92 ? -24.201 79.410 -0.980 1.00 3.39 92 TYR B N 1
ATOM 1944 C CA . TYR B 2 92 ? -23.285 78.486 -0.352 1.00 5.60 92 TYR B CA 1
ATOM 1945 C C . TYR B 2 92 ? -23.997 77.504 0.568 1.00 5.91 92 TYR B C 1
ATOM 1946 O O . TYR B 2 92 ? -23.480 76.411 0.818 1.00 6.77 92 TYR B O 1
ATOM 1955 N N . VAL B 2 93 ? -25.186 77.880 1.050 1.00 6.48 93 VAL B N 1
ATOM 1956 C CA . VAL B 2 93 ? -26.001 76.987 1.895 1.00 7.30 93 VAL B CA 1
ATOM 1957 C C . VAL B 2 93 ? -26.600 75.937 0.947 1.00 5.42 93 VAL B C 1
ATOM 1958 O O . VAL B 2 93 ? -26.650 74.754 1.290 1.00 4.82 93 VAL B O 1
ATOM 1962 N N . THR B 2 94 ? -26.944 76.383 -0.270 1.00 5.32 94 THR B N 1
ATOM 1963 C CA . THR B 2 94 ? -27.488 75.535 -1.338 1.00 5.40 94 THR B CA 1
ATOM 1964 C C . THR B 2 94 ? -26.434 74.515 -1.782 1.00 5.36 94 THR B C 1
ATOM 1965 O O . THR B 2 94 ? -26.759 73.345 -1.994 1.00 6.86 94 THR B O 1
ATOM 1969 N N . TYR B 2 95 ? -25.176 74.960 -1.874 1.00 5.05 95 TYR B N 1
ATOM 1970 C CA . TYR B 2 95 ? -24.053 74.097 -2.249 1.00 4.21 95 TYR B CA 1
ATOM 1971 C C . TYR B 2 95 ? -23.806 73.049 -1.176 1.00 4.59 95 TYR B C 1
ATOM 1972 O O . TYR B 2 95 ? -23.362 71.943 -1.479 1.00 5.31 95 TYR B O 1
ATOM 1981 N N . SER B 2 96 ? -24.111 73.412 0.073 1.00 5.84 96 SER B N 1
ATOM 1982 C CA . SER B 2 96 ? -23.936 72.530 1.232 1.00 7.76 96 SER B CA 1
ATOM 1983 C C . SER B 2 96 ? -25.004 71.440 1.339 1.00 6.49 96 SER B C 1
ATOM 1984 O O . SER B 2 96 ? -24.724 70.344 1.827 1.00 5.74 96 SER B O 1
ATOM 1987 N N . VAL B 2 97 ? -26.220 71.748 0.880 1.00 6.49 97 VAL B N 1
ATOM 1988 C CA . VAL B 2 97 ? -27.331 70.785 0.881 1.00 7.94 97 VAL B CA 1
ATOM 1989 C C . VAL B 2 97 ? -27.085 69.759 -0.230 1.00 6.19 97 VAL B C 1
ATOM 1990 O O . VAL B 2 97 ? -27.488 68.607 -0.104 1.00 6.69 97 VAL B O 1
ATOM 1994 N N . LEU B 2 98 ? -26.377 70.189 -1.277 1.00 4.98 98 LEU B N 1
ATOM 1995 C CA . LEU B 2 98 ? -26.056 69.348 -2.423 1.00 4.68 98 LEU B CA 1
ATOM 1996 C C . LEU B 2 98 ? -24.911 68.404 -2.083 1.00 5.14 98 LEU B C 1
ATOM 1997 O O . LEU B 2 98 ? -24.974 67.202 -2.356 1.00 3.62 98 LEU B O 1
ATOM 2002 N N . ALA B 2 99 ? -23.852 68.968 -1.512 1.00 7.07 99 ALA B N 1
ATOM 2003 C CA . ALA B 2 99 ? -22.667 68.199 -1.145 1.00 7.83 99 ALA B CA 1
ATOM 2004 C C . ALA B 2 99 ? -22.917 67.313 0.070 1.00 8.58 99 ALA B C 1
ATOM 2005 O O . ALA B 2 99 ? -22.275 66.282 0.224 1.00 9.58 99 ALA B O 1
ATOM 2007 N N . GLY B 2 100 ? -23.869 67.716 0.913 1.00 9.04 100 GLY B N 1
ATOM 2008 C CA . GLY B 2 100 ? -24.179 66.980 2.125 1.00 8.32 100 GLY B CA 1
ATOM 2009 C C . GLY B 2 100 ? -23.154 67.302 3.195 1.00 9.34 100 GLY B C 1
ATOM 2010 O O . GLY B 2 100 ? -23.275 66.868 4.342 1.00 11.32 100 GLY B O 1
ATOM 2011 N N . ASP B 2 101 ? -22.132 68.052 2.786 1.00 9.43 101 ASP B N 1
ATOM 2012 C CA . ASP B 2 101 ? -21.039 68.491 3.636 1.00 9.64 101 ASP B CA 1
ATOM 2013 C C . ASP B 2 101 ? -21.043 70.000 3.616 1.00 8.67 101 ASP B C 1
ATOM 2014 O O . ASP B 2 101 ? -21.415 70.621 2.615 1.00 8.10 101 ASP B O 1
ATOM 2019 N N . THR B 2 102 ? -20.512 70.567 4.690 1.00 7.84 102 THR B N 1
ATOM 2020 C CA . THR B 2 102 ? -20.455 71.999 4.860 1.00 8.07 102 THR B CA 1
ATOM 2021 C C . THR B 2 102 ? -19.118 72.691 4.491 1.00 7.18 102 THR B C 1
ATOM 2022 O O . THR B 2 102 ? -19.031 73.921 4.538 1.00 5.51 102 THR B O 1
ATOM 2026 N N . SER B 2 103 ? -18.132 71.916 4.030 1.00 5.67 103 SER B N 1
ATOM 2027 C CA . SER B 2 103 ? -16.804 72.433 3.670 1.00 6.07 103 SER B CA 1
ATOM 2028 C C . SER B 2 103 ? -16.763 73.592 2.680 1.00 6.67 103 SER B C 1
ATOM 2029 O O . SER B 2 103 ? -15.967 74.513 2.844 1.00 6.49 103 SER B O 1
ATOM 2032 N N . VAL B 2 104 ? -17.657 73.566 1.690 1.00 5.40 104 VAL B N 1
ATOM 2033 C CA . VAL B 2 104 ? -17.738 74.614 0.644 1.00 5.62 104 VAL B CA 1
ATOM 2034 C C . VAL B 2 104 ? -18.112 75.984 1.238 1.00 5.71 104 VAL B C 1
ATOM 2035 O O . VAL B 2 104 ? -17.487 76.977 0.906 1.00 1.00 104 VAL B O 1
ATOM 2039 N N . MET B 2 105 ? -19.128 75.996 2.113 1.00 8.28 105 MET B N 1
ATOM 2040 C CA . MET B 2 105 ? -19.591 77.180 2.813 1.00 9.05 105 MET B CA 1
ATOM 2041 C C . MET B 2 105 ? -18.530 77.689 3.756 1.00 9.34 105 MET B C 1
ATOM 2042 O O . MET B 2 105 ? -18.318 78.887 3.886 1.00 8.62 105 MET B O 1
ATOM 2047 N N . ASP B 2 106 ? -17.843 76.743 4.376 1.00 10.22 106 ASP B N 1
ATOM 2048 C CA . ASP B 2 106 ? -16.792 77.020 5.341 1.00 9.67 106 ASP B CA 1
ATOM 2049 C C . ASP B 2 106 ? -15.510 77.572 4.734 1.00 10.00 106 ASP B C 1
ATOM 2050 O O . ASP B 2 106 ? -15.101 78.690 5.058 1.00 11.26 106 ASP B O 1
ATOM 2055 N N . ASP B 2 107 ? -14.924 76.816 3.801 1.00 9.56 107 ASP B N 1
ATOM 2056 C CA . ASP B 2 107 ? -13.661 77.176 3.123 1.00 8.59 107 ASP B CA 1
ATOM 2057 C C . ASP B 2 107 ? -13.648 78.501 2.351 1.00 10.26 107 ASP B C 1
ATOM 2058 O O . ASP B 2 107 ? -12.870 79.400 2.693 1.00 11.24 107 ASP B O 1
ATOM 2063 N N . ARG B 2 108 ? -14.550 78.652 1.378 1.00 10.62 108 ARG B N 1
ATOM 2064 C CA . ARG B 2 108 ? -14.593 79.870 0.566 1.00 12.45 108 ARG B CA 1
ATOM 2065 C C . ARG B 2 108 ? -15.741 80.861 0.769 1.00 11.65 108 ARG B C 1
ATOM 2066 O O . ARG B 2 108 ? -16.167 81.500 -0.186 1.00 14.35 108 ARG B O 1
ATOM 2074 N N . CYS B 2 109 ? -16.190 81.056 2.008 1.00 11.67 109 CYS B N 1
ATOM 2075 C CA . CYS B 2 109 ? -17.291 81.997 2.282 1.00 12.41 109 CYS B CA 1
AT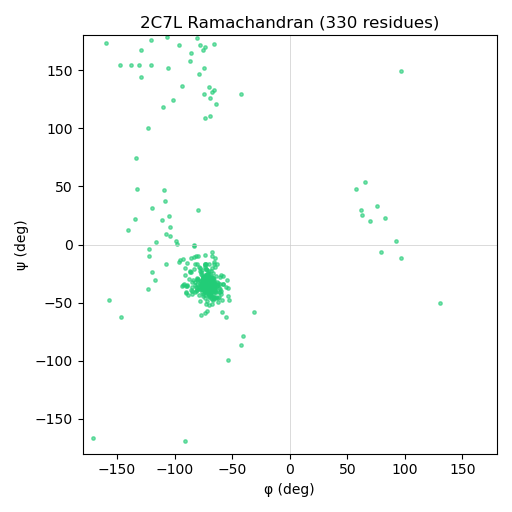OM 2076 C C . CYS B 2 109 ? -17.322 82.524 3.710 1.00 13.86 109 CYS B C 1
ATOM 2077 O O . CYS B 2 109 ? -17.459 83.732 3.927 1.00 12.51 109 CYS B O 1
ATOM 2080 N N . LEU B 2 110 ? -17.207 81.603 4.664 1.00 15.73 110 LEU B N 1
ATOM 2081 C CA . LEU B 2 110 ? -17.246 81.900 6.093 1.00 19.09 110 LEU B CA 1
ATOM 2082 C C . LEU B 2 110 ? -15.904 82.090 6.805 1.00 21.30 110 LEU B C 1
ATOM 2083 O O . LEU B 2 110 ? -15.873 82.605 7.934 1.00 22.50 110 LEU B O 1
ATOM 2088 N N . ASN B 2 111 ? -14.818 81.697 6.136 1.00 22.85 111 ASN B N 1
ATOM 2089 C CA . ASN B 2 111 ? -13.447 81.756 6.657 1.00 25.91 111 ASN B CA 1
ATOM 2090 C C . ASN B 2 111 ? -13.030 83.005 7.463 1.00 26.64 111 ASN B C 1
ATOM 2091 O O . ASN B 2 111 ? -12.982 82.967 8.703 1.00 28.01 111 ASN B O 1
ATOM 2096 N N . GLY B 2 112 ? -12.725 84.092 6.765 1.00 25.41 112 GLY B N 1
ATOM 2097 C CA . GLY B 2 112 ? -12.342 85.311 7.446 1.00 25.57 112 GLY B CA 1
ATOM 2098 C C . GLY B 2 112 ? -13.467 86.304 7.287 1.00 25.80 112 GLY B C 1
ATOM 2099 O O . GLY B 2 112 ? -13.225 87.454 6.929 1.00 26.48 112 GLY B O 1
ATOM 2100 N N . LEU B 2 113 ? -14.699 85.857 7.531 1.00 24.50 113 LEU B N 1
ATOM 2101 C CA . LEU B 2 113 ? -15.862 86.721 7.385 1.00 23.88 113 LEU B CA 1
ATOM 2102 C C . LEU B 2 113 ? -16.117 87.615 8.592 1.00 24.20 113 LEU B C 1
ATOM 2103 O O . LEU B 2 113 ? -16.430 88.798 8.425 1.00 24.06 113 LEU B O 1
ATOM 2108 N N . ARG B 2 114 ? -15.944 87.063 9.796 1.00 23.54 114 ARG B N 1
ATOM 2109 C CA . ARG B 2 114 ? -16.125 87.807 11.044 1.00 23.09 114 ARG B CA 1
ATOM 2110 C C . ARG B 2 114 ? -15.061 88.911 11.101 1.00 23.08 114 ARG B C 1
ATOM 2111 O O . ARG B 2 114 ? -15.333 90.021 11.559 1.00 21.71 114 ARG B O 1
ATOM 2119 N N . GLU B 2 115 ? -13.886 88.601 10.543 1.00 23.51 115 GLU B N 1
ATOM 2120 C CA . GLU B 2 115 ? -12.744 89.517 10.478 1.00 24.51 115 GLU B CA 1
ATOM 2121 C C . GLU B 2 115 ? -12.931 90.620 9.436 1.00 23.42 115 GLU B C 1
ATOM 2122 O O . GLU B 2 115 ? -12.445 91.735 9.623 1.00 24.29 115 GLU B O 1
ATOM 2128 N N . THR B 2 116 ? -13.643 90.296 8.355 1.00 22.21 116 THR B N 1
ATOM 2129 C CA . THR B 2 116 ? -13.941 91.229 7.260 1.00 20.78 116 THR B CA 1
ATOM 2130 C C . THR B 2 116 ? -14.939 92.278 7.746 1.00 20.98 116 THR B C 1
ATOM 2131 O O . THR B 2 116 ? -14.752 93.469 7.526 1.00 21.59 116 THR B O 1
ATOM 2135 N N . TYR B 2 117 ? -15.974 91.815 8.439 1.00 20.00 117 TYR B N 1
ATOM 2136 C CA . TYR B 2 117 ? -17.009 92.682 8.970 1.00 20.16 117 TYR B CA 1
ATOM 2137 C C . TYR B 2 117 ? -16.523 93.578 10.108 1.00 22.60 117 TYR B C 1
ATOM 2138 O O . TYR B 2 117 ? -16.970 94.721 10.232 1.00 24.81 117 TYR B O 1
ATOM 2147 N N . GLN B 2 118 ? -15.560 93.077 10.886 1.00 24.26 118 GLN B N 1
ATOM 2148 C CA . GLN B 2 118 ? -14.976 93.808 12.012 1.00 25.50 118 GLN B CA 1
ATOM 2149 C C . GLN B 2 118 ? -14.108 94.947 11.474 1.00 25.08 118 GLN B C 1
ATOM 2150 O O . GLN B 2 118 ? -14.130 96.061 12.001 1.00 25.49 118 GLN B O 1
ATOM 2156 N N . ALA B 2 119 ? -13.405 94.661 10.381 1.00 24.15 119 ALA B N 1
ATOM 2157 C CA . ALA B 2 119 ? -12.526 95.617 9.727 1.00 24.20 119 ALA B CA 1
ATOM 2158 C C . ALA B 2 119 ? -13.268 96.585 8.800 1.00 23.76 119 ALA B C 1
ATOM 2159 O O . ALA B 2 119 ? -12.680 97.560 8.321 1.00 25.42 119 ALA B O 1
ATOM 2161 N N . LEU B 2 120 ? -14.549 96.314 8.551 1.00 22.92 120 LEU B N 1
ATOM 2162 C CA . LEU B 2 120 ? -15.372 97.161 7.681 1.00 21.95 120 LEU B CA 1
ATOM 2163 C C . LEU B 2 120 ? -16.398 97.985 8.434 1.00 20.61 120 LEU B C 1
ATOM 2164 O O . LEU B 2 120 ? -16.934 98.944 7.890 1.00 21.44 120 LEU B O 1
ATOM 2169 N N . GLY B 2 121 ? -16.663 97.612 9.683 1.00 20.49 121 GLY B N 1
ATOM 2170 C CA . GLY B 2 121 ? -17.621 98.339 10.500 1.00 21.98 121 GLY B CA 1
ATOM 2171 C C . GLY B 2 121 ? -19.038 97.802 10.430 1.00 21.93 121 GLY B C 1
ATOM 2172 O O . GLY B 2 121 ? -19.962 98.372 11.029 1.00 22.11 121 GLY B O 1
ATOM 2173 N N . THR B 2 122 ? -19.196 96.713 9.679 1.00 21.55 122 THR B N 1
ATOM 2174 C CA . THR B 2 122 ? -20.471 96.019 9.493 1.00 22.22 122 THR B CA 1
ATOM 2175 C C . THR B 2 122 ? -20.737 95.257 10.803 1.00 21.08 122 THR B C 1
ATOM 2176 O O . THR B 2 122 ? -19.845 94.550 11.284 1.00 19.27 122 THR B O 1
ATOM 2180 N N . PRO B 2 123 ? -21.952 95.406 11.399 1.00 21.25 123 PRO B N 1
ATOM 2181 C CA . PRO B 2 123 ? -22.334 94.748 12.659 1.00 22.16 123 PRO B CA 1
ATOM 2182 C C . PRO B 2 123 ? -21.951 93.288 12.859 1.00 21.67 123 PRO B C 1
ATOM 2183 O O . PRO B 2 123 ? -20.871 92.999 13.393 1.00 23.28 123 PRO B O 1
ATOM 2187 N N . GLY B 2 124 ? -22.798 92.384 12.381 1.00 20.74 124 GLY B N 1
ATOM 2188 C CA . GLY B 2 124 ? -22.537 90.966 12.546 1.00 20.74 124 GLY B CA 1
ATOM 2189 C C . GLY B 2 124 ? -23.800 90.347 13.082 1.00 19.92 124 GLY B C 1
ATOM 2190 O O . GLY B 2 124 ? -24.282 89.364 12.532 1.00 20.06 124 GLY B O 1
ATOM 2191 N N . ASP B 2 125 ? -24.344 90.951 14.141 1.00 19.67 125 ASP B N 1
ATOM 2192 C CA . ASP B 2 125 ? -25.589 90.503 14.767 1.00 19.13 125 ASP B CA 1
ATOM 2193 C C . ASP B 2 125 ? -26.766 90.854 13.847 1.00 19.03 125 ASP B C 1
ATOM 2194 O O . ASP B 2 125 ? -27.836 90.245 13.926 1.00 22.13 125 ASP B O 1
ATOM 2199 N N . ALA B 2 126 ? -26.525 91.818 12.954 1.00 16.03 126 ALA B N 1
ATOM 2200 C CA . ALA B 2 126 ? -27.496 92.272 11.960 1.00 12.35 126 ALA B CA 1
ATOM 2201 C C . ALA B 2 126 ? -27.405 91.400 10.706 1.00 10.73 126 ALA B C 1
ATOM 2202 O O . ALA B 2 126 ? -28.349 91.337 9.934 1.00 11.29 126 ALA B O 1
ATOM 2204 N N . VAL B 2 127 ? -26.252 90.762 10.495 1.00 9.40 127 VAL B N 1
ATOM 2205 C CA . VAL B 2 127 ? -26.041 89.877 9.347 1.00 7.41 127 VAL B CA 1
ATOM 2206 C C . VAL B 2 127 ? -26.598 88.511 9.728 1.00 8.42 127 VAL B C 1
ATOM 2207 O O . VAL B 2 127 ? -27.099 87.780 8.877 1.00 8.09 127 VAL B O 1
ATOM 2211 N N . ALA B 2 128 ? -26.535 88.208 11.026 1.00 8.79 128 ALA B N 1
ATOM 2212 C CA . ALA B 2 128 ? -27.027 86.959 11.599 1.00 8.73 128 ALA B CA 1
ATOM 2213 C C . ALA B 2 128 ? -28.542 86.970 11.567 1.00 9.53 128 ALA B C 1
ATOM 2214 O O . ALA B 2 128 ? -29.176 85.951 11.295 1.00 9.19 128 ALA B O 1
ATOM 2216 N N . SER B 2 129 ? -29.103 88.158 11.790 1.00 10.46 129 SER B N 1
ATOM 2217 C CA . SER B 2 129 ? -30.543 88.379 11.775 1.00 9.85 129 SER B CA 1
ATOM 2218 C C . SER B 2 129 ? -31.059 88.219 10.348 1.00 9.50 129 SER B C 1
ATOM 2219 O O . SER B 2 129 ? -32.118 87.632 10.128 1.00 9.83 129 SER B O 1
ATOM 2222 N N . GLY B 2 130 ? -30.249 88.671 9.392 1.00 9.79 130 GLY B N 1
ATOM 2223 C CA . GLY B 2 130 ? -30.581 88.570 7.981 1.00 10.85 130 GLY B CA 1
ATOM 2224 C C . GLY B 2 130 ? -30.569 87.119 7.523 1.00 12.34 130 GLY B C 1
ATOM 2225 O O . GLY B 2 130 ? -31.481 86.702 6.805 1.00 12.52 130 GLY B O 1
ATOM 2226 N N . ILE B 2 131 ? -29.583 86.347 8.005 1.00 11.82 131 ILE B N 1
ATOM 2227 C CA . ILE B 2 131 ? -29.422 84.919 7.681 1.00 11.25 131 ILE B CA 1
ATOM 2228 C C . ILE B 2 131 ? -30.558 84.113 8.327 1.00 11.30 131 ILE B C 1
ATOM 2229 O O . ILE B 2 131 ? -31.087 83.177 7.707 1.00 11.47 131 ILE B O 1
ATOM 2234 N N . LYS B 2 132 ? -30.961 84.528 9.535 1.00 11.38 132 LYS B N 1
ATOM 2235 C CA . LYS B 2 132 ? -32.042 83.877 10.293 1.00 12.17 132 LYS B CA 1
ATOM 2236 C C . LYS B 2 132 ? -33.377 84.030 9.554 1.00 11.11 132 LYS B C 1
ATOM 2237 O O . LYS B 2 132 ? -34.150 83.081 9.462 1.00 9.36 132 LYS B O 1
ATOM 2243 N N . LYS B 2 133 ? -33.589 85.207 8.963 1.00 10.59 133 LYS B N 1
ATOM 2244 C CA . LYS B 2 133 ? -34.793 85.506 8.192 1.00 10.74 133 LYS B CA 1
ATOM 2245 C C . LYS B 2 133 ? -34.810 84.740 6.870 1.00 11.31 133 LYS B C 1
ATOM 2246 O O . LYS B 2 133 ? -35.868 84.320 6.404 1.00 12.32 133 LYS B O 1
ATOM 2252 N N . MET B 2 134 ? -33.624 84.505 6.312 1.00 11.65 134 MET B N 1
ATOM 2253 C CA . MET B 2 134 ? -33.478 83.751 5.073 1.00 11.95 134 MET B CA 1
ATOM 2254 C C . MET B 2 134 ? -33.801 82.289 5.336 1.00 13.64 134 MET B C 1
ATOM 2255 O O . MET B 2 134 ? -34.252 81.591 4.433 1.00 12.11 134 MET B O 1
ATOM 2260 N N . LYS B 2 135 ? -33.562 81.850 6.581 1.00 14.84 135 LYS B N 1
ATOM 2261 C CA . LYS B 2 135 ? -33.816 80.476 7.038 1.00 14.80 135 LYS B CA 1
ATOM 2262 C C . LYS B 2 135 ? -35.310 80.216 7.056 1.00 15.86 135 LYS B C 1
ATOM 2263 O O . LYS B 2 135 ? -35.780 79.257 6.443 1.00 17.49 135 LYS B O 1
ATOM 2269 N N . GLU B 2 136 ? -36.040 81.122 7.711 1.00 16.60 136 GLU B N 1
ATOM 2270 C CA . GLU B 2 136 ? -37.493 81.059 7.851 1.00 16.24 136 GLU B CA 1
ATOM 2271 C C . GLU B 2 136 ? -38.183 81.125 6.500 1.00 15.51 136 GLU B C 1
ATOM 2272 O O . GLU B 2 136 ? -39.154 80.400 6.252 1.00 16.18 136 GLU B O 1
ATOM 2278 N N . ALA B 2 137 ? -37.616 81.946 5.613 1.00 13.99 137 ALA B N 1
ATOM 2279 C CA . ALA B 2 137 ? -38.117 82.133 4.252 1.00 12.28 137 ALA B CA 1
ATOM 2280 C C . ALA B 2 137 ? -37.743 80.961 3.348 1.00 10.35 137 ALA B C 1
ATOM 2281 O O . ALA B 2 137 ? -38.415 80.708 2.361 1.00 11.24 137 ALA B O 1
ATOM 2283 N N . ALA B 2 138 ? -36.681 80.242 3.702 1.00 8.14 138 ALA B N 1
ATOM 2284 C CA . ALA B 2 138 ? -36.219 79.100 2.923 1.00 5.84 138 ALA B CA 1
ATOM 2285 C C . ALA B 2 138 ? -36.946 77.819 3.283 1.00 5.64 138 ALA B C 1
ATOM 2286 O O . ALA B 2 138 ? -37.161 76.973 2.426 1.00 4.42 138 ALA B O 1
ATOM 2288 N N . LEU B 2 139 ? -37.331 77.693 4.551 1.00 7.30 139 LEU B N 1
ATOM 2289 C CA . LEU B 2 139 ? -38.049 76.521 5.055 1.00 10.74 139 LEU B CA 1
ATOM 2290 C C . LEU B 2 139 ? -39.514 76.433 4.578 1.00 13.47 139 LEU B C 1
ATOM 2291 O O . LEU B 2 139 ? -40.082 75.338 4.511 1.00 12.04 139 LEU B O 1
ATOM 2296 N N . LYS B 2 140 ? -40.108 77.591 4.258 1.00 16.49 140 LYS B N 1
ATOM 2297 C CA . LYS B 2 140 ? -41.485 77.693 3.770 1.00 18.94 140 LYS B CA 1
ATOM 2298 C C . LYS B 2 140 ? -41.540 77.237 2.320 1.00 19.64 140 LYS B C 1
ATOM 2299 O O . LYS B 2 140 ? -42.426 76.469 1.933 1.00 21.58 140 LYS B O 1
ATOM 2305 N N . ILE B 2 141 ? -40.558 77.695 1.541 1.00 19.14 141 ILE B N 1
ATOM 2306 C CA . ILE B 2 141 ? -40.433 77.376 0.112 1.00 17.79 141 ILE B CA 1
ATOM 2307 C C . ILE B 2 141 ? -39.966 75.926 -0.117 1.00 15.82 141 ILE B C 1
ATOM 2308 O O . ILE B 2 141 ? -40.543 75.202 -0.932 1.00 15.31 141 ILE B O 1
ATOM 2313 N N . ALA B 2 142 ? -38.945 75.518 0.631 1.00 14.41 142 ALA B N 1
ATOM 2314 C CA . ALA B 2 142 ? -38.365 74.181 0.534 1.00 15.41 142 ALA B CA 1
ATOM 2315 C C . ALA B 2 142 ? -39.274 73.049 0.989 1.00 16.38 142 ALA B C 1
ATOM 2316 O O . ALA B 2 142 ? -39.159 71.933 0.480 1.00 16.37 142 ALA B O 1
ATOM 2318 N N . ASN B 2 143 ? -40.178 73.340 1.926 1.00 17.53 143 ASN B N 1
ATOM 2319 C CA . ASN B 2 143 ? -41.086 72.329 2.458 1.00 17.84 143 ASN B CA 1
ATOM 2320 C C . ASN B 2 143 ? -42.544 72.528 2.052 1.00 18.44 143 ASN B C 1
ATOM 2321 O O . ASN B 2 143 ? -43.449 71.974 2.688 1.00 19.11 143 ASN B O 1
ATOM 2326 N N . ASP B 2 144 ? -42.749 73.277 0.960 1.00 19.29 144 ASP B N 1
ATOM 2327 C CA . ASP B 2 144 ? -44.072 73.578 0.379 1.00 19.48 144 ASP B CA 1
ATOM 2328 C C . ASP B 2 144 ? -44.671 72.243 -0.089 1.00 18.89 144 ASP B C 1
ATOM 2329 O O . ASP B 2 144 ? -44.054 71.536 -0.891 1.00 18.67 144 ASP B O 1
ATOM 2334 N N . PRO B 2 145 ? -45.859 71.863 0.446 1.00 18.17 145 PRO B N 1
ATOM 2335 C CA . PRO B 2 145 ? -46.534 70.601 0.090 1.00 19.18 145 PRO B CA 1
ATOM 2336 C C . PRO B 2 145 ? -47.052 70.535 -1.347 1.00 18.39 145 PRO B C 1
ATOM 2337 O O . PRO B 2 145 ? -47.270 69.449 -1.885 1.00 18.04 145 PRO B O 1
ATOM 2341 N N . ASN B 2 146 ? -47.212 71.710 -1.953 1.00 17.88 146 ASN B N 1
ATOM 2342 C CA . ASN B 2 146 ? -47.718 71.870 -3.310 1.00 16.72 146 ASN B CA 1
ATOM 2343 C C . ASN B 2 146 ? -46.687 71.597 -4.393 1.00 15.29 146 ASN B C 1
ATOM 2344 O O . ASN B 2 146 ? -45.491 71.860 -4.206 1.00 15.80 146 ASN B O 1
ATOM 2349 N N . GLY B 2 147 ? -47.172 71.053 -5.514 1.00 13.12 147 GLY B N 1
ATOM 2350 C CA . GLY B 2 147 ? -46.338 70.746 -6.670 1.00 10.67 147 GLY B CA 1
ATOM 2351 C C . GLY B 2 147 ? -45.242 69.718 -6.461 1.00 7.91 147 GLY B C 1
ATOM 2352 O O . GLY B 2 147 ? -44.238 69.715 -7.169 1.00 8.17 147 GLY B O 1
ATOM 2353 N N . ILE B 2 148 ? -45.443 68.845 -5.487 1.00 5.99 148 ILE B N 1
ATOM 2354 C CA . ILE B 2 148 ? -44.478 67.816 -5.172 1.00 6.09 148 ILE B CA 1
ATOM 2355 C C . ILE B 2 148 ? -45.179 66.562 -4.678 1.00 5.70 148 ILE B C 1
ATOM 2356 O O . ILE B 2 148 ? -46.305 66.633 -4.176 1.00 7.02 148 ILE B O 1
ATOM 2361 N N . THR B 2 149 ? -44.516 65.418 -4.852 1.00 5.16 149 THR B N 1
ATOM 2362 C CA . THR B 2 149 ? -45.014 64.120 -4.399 1.00 7.26 149 THR B CA 1
ATOM 2363 C C . THR B 2 149 ? -44.943 64.213 -2.870 1.00 9.19 149 THR B C 1
ATOM 2364 O O . THR B 2 149 ? -43.921 64.639 -2.326 1.00 10.41 149 THR B O 1
ATOM 2368 N N . LYS B 2 150 ? -46.065 63.951 -2.199 1.00 11.00 150 LYS B N 1
ATOM 2369 C CA . LYS B 2 150 ? -46.129 64.041 -0.739 1.00 11.00 150 LYS B CA 1
ATOM 2370 C C . LYS B 2 150 ? -45.312 62.989 0.005 1.00 11.05 150 LYS B C 1
ATOM 2371 O O . LYS B 2 150 ? -45.409 61.787 -0.289 1.00 11.13 150 LYS B O 1
ATOM 2377 N N . GLY B 2 151 ? -44.518 63.459 0.969 1.00 10.10 151 GLY B N 1
ATOM 2378 C CA . GLY B 2 151 ? -43.664 62.585 1.758 1.00 10.17 151 GLY B CA 1
ATOM 2379 C C . GLY B 2 151 ? -43.008 63.272 2.932 1.00 11.28 151 GLY B C 1
ATOM 2380 O O . GLY B 2 151 ? -43.372 64.389 3.300 1.00 11.53 151 GLY B O 1
ATOM 2381 N N . ASP B 2 152 ? -42.012 62.607 3.502 1.00 11.89 152 ASP B N 1
ATOM 2382 C CA . ASP B 2 152 ? -41.300 63.127 4.659 1.00 13.36 152 ASP B CA 1
ATOM 2383 C C . ASP B 2 152 ? -39.872 63.537 4.306 1.00 15.00 152 ASP B C 1
ATOM 2384 O O . ASP B 2 152 ? -39.064 62.715 3.859 1.00 14.70 152 ASP B O 1
ATOM 2389 N N . CYS B 2 153 ? -39.576 64.821 4.484 1.00 16.06 153 CYS B N 1
ATOM 2390 C CA . CYS B 2 153 ? -38.237 65.340 4.224 1.00 16.61 153 CYS B CA 1
ATOM 2391 C C . CYS B 2 153 ? -37.808 66.211 5.408 1.00 17.60 153 CYS B C 1
ATOM 2392 O O . CYS B 2 153 ? -37.295 67.318 5.239 1.00 17.19 153 CYS B O 1
ATOM 2395 N N . SER B 2 154 ? -38.015 65.655 6.611 1.00 18.57 154 SER B N 1
ATOM 2396 C CA . SER B 2 154 ? -37.691 66.281 7.904 1.00 18.01 154 SER B CA 1
ATOM 2397 C C . SER B 2 154 ? -36.210 66.432 8.172 1.00 17.72 154 SER B C 1
ATOM 2398 O O . SER B 2 154 ? -35.767 67.501 8.595 1.00 18.34 154 SER B O 1
ATOM 2401 N N . GLN B 2 155 ? -35.454 65.360 7.914 1.00 17.44 155 GLN B N 1
ATOM 2402 C CA . GLN B 2 155 ? -34.000 65.334 8.101 1.00 16.85 155 GLN B CA 1
ATOM 2403 C C . GLN B 2 155 ? -33.287 66.279 7.142 1.00 17.16 155 GLN B C 1
ATOM 2404 O O . GLN B 2 155 ? -32.104 66.583 7.326 1.00 19.15 155 GLN B O 1
ATOM 2410 N N . LEU B 2 156 ? -34.000 66.698 6.097 1.00 14.69 156 LEU B N 1
ATOM 2411 C CA . LEU B 2 156 ? -33.462 67.635 5.124 1.00 12.80 156 LEU B CA 1
ATOM 2412 C C . LEU B 2 156 ? -33.674 69.057 5.622 1.00 9.97 156 LEU B C 1
ATOM 2413 O O . LEU B 2 156 ? -32.776 69.875 5.533 1.00 9.67 156 LEU B O 1
ATOM 2418 N N . MET B 2 157 ? -34.828 69.312 6.230 1.00 8.44 157 MET B N 1
ATOM 2419 C CA . MET B 2 157 ? -35.160 70.630 6.773 1.00 7.99 157 MET B CA 1
ATOM 2420 C C . MET B 2 157 ? -34.308 70.957 7.993 1.00 8.13 157 MET B C 1
ATOM 2421 O O . MET B 2 157 ? -33.878 72.091 8.160 1.00 7.68 157 MET B O 1
ATOM 2426 N N . SER B 2 158 ? -34.029 69.926 8.794 1.00 9.27 158 SER B N 1
ATOM 2427 C CA . SER B 2 158 ? -33.217 70.007 10.009 1.00 8.36 158 SER B CA 1
ATOM 2428 C C . SER B 2 158 ? -31.775 70.361 9.643 1.00 9.48 158 SER B C 1
ATOM 2429 O O . SER B 2 158 ? -31.184 71.283 10.220 1.00 11.06 158 SER B O 1
ATOM 2432 N N . GLU B 2 159 ? -31.268 69.661 8.625 1.00 8.50 159 GLU B N 1
ATOM 2433 C CA . GLU B 2 159 ? -29.923 69.825 8.081 1.00 7.63 159 GLU B CA 1
ATOM 2434 C C . GLU B 2 159 ? -29.772 71.195 7.392 1.00 10.21 159 GLU B C 1
ATOM 2435 O O . GLU B 2 159 ? -28.750 71.863 7.557 1.00 12.05 159 GLU B O 1
ATOM 2441 N N . LEU B 2 160 ? -30.808 71.609 6.650 1.00 10.46 160 LEU B N 1
ATOM 2442 C CA . LEU B 2 160 ? -30.847 72.885 5.925 1.00 9.46 160 LEU B CA 1
ATOM 2443 C C . LEU B 2 160 ? -30.907 74.041 6.902 1.00 11.44 160 LEU B C 1
ATOM 2444 O O . LEU B 2 160 ? -30.292 75.079 6.666 1.00 13.40 160 LEU B O 1
ATOM 2449 N N . ALA B 2 161 ? -31.642 73.854 7.999 1.00 12.50 161 ALA B N 1
ATOM 2450 C CA . ALA B 2 161 ? -31.768 74.882 9.031 1.00 12.97 161 ALA B CA 1
ATOM 2451 C C . ALA B 2 161 ? -30.464 75.015 9.803 1.00 13.18 161 ALA B C 1
ATOM 2452 O O . ALA B 2 161 ? -30.114 76.122 10.212 1.00 14.78 161 ALA B O 1
ATOM 2454 N N . SER B 2 162 ? -29.715 73.907 9.912 1.00 11.82 162 SER B N 1
ATOM 2455 C CA . SER B 2 162 ? -28.424 73.886 10.620 1.00 12.55 162 SER B CA 1
ATOM 2456 C C . SER B 2 162 ? -27.331 74.639 9.860 1.00 11.79 162 SER B C 1
ATOM 2457 O O . SER B 2 162 ? -26.475 75.283 10.472 1.00 12.30 162 SER B O 1
ATOM 2460 N N . TYR B 2 163 ? -27.400 74.564 8.529 1.00 10.26 163 TYR B N 1
ATOM 2461 C CA . TYR B 2 163 ? -26.460 75.225 7.620 1.00 9.38 163 TYR B CA 1
ATOM 2462 C C . TYR B 2 163 ? -26.587 76.738 7.628 1.00 9.19 163 TYR B C 1
ATOM 2463 O O . TYR B 2 163 ? -25.636 77.445 7.301 1.00 9.57 163 TYR B O 1
ATOM 2472 N N . PHE B 2 164 ? -27.783 77.224 7.946 1.00 9.01 164 PHE B N 1
ATOM 2473 C CA . PHE B 2 164 ? -28.034 78.654 8.049 1.00 10.55 164 PHE B CA 1
ATOM 2474 C C . PHE B 2 164 ? -27.535 79.092 9.423 1.00 12.00 164 PHE B C 1
ATOM 2475 O O . PHE B 2 164 ? -26.894 80.144 9.558 1.00 12.08 164 PHE B O 1
ATOM 2483 N N . ASP B 2 165 ? -27.778 78.232 10.419 1.00 11.30 165 ASP B N 1
ATOM 2484 C CA . ASP B 2 165 ? -27.359 78.472 11.799 1.00 12.01 165 ASP B CA 1
ATOM 2485 C C . ASP B 2 165 ? -25.840 78.538 11.902 1.00 11.23 165 ASP B C 1
ATOM 2486 O O . ASP B 2 165 ? -25.308 79.350 12.660 1.00 11.11 165 ASP B O 1
ATOM 2491 N N . ARG B 2 166 ? -25.159 77.727 11.085 1.00 10.50 166 ARG B N 1
ATOM 2492 C CA . ARG B 2 166 ? -23.694 77.680 11.048 1.00 11.28 166 ARG B CA 1
ATOM 2493 C C . ARG B 2 166 ? -23.126 78.944 10.407 1.00 12.36 166 ARG B C 1
ATOM 2494 O O . ARG B 2 166 ? -22.046 79.399 10.777 1.00 13.65 166 ARG B O 1
ATOM 2502 N N . ALA B 2 167 ? -23.879 79.505 9.464 1.00 12.98 167 ALA B N 1
ATOM 2503 C CA . ALA B 2 167 ? -23.491 80.719 8.756 1.00 13.70 167 ALA B CA 1
ATOM 2504 C C . ALA B 2 167 ? -23.737 81.982 9.579 1.00 13.98 167 ALA B C 1
ATOM 2505 O O . ALA B 2 167 ? -23.150 83.024 9.303 1.00 13.71 167 ALA B O 1
ATOM 2507 N N . ALA B 2 168 ? -24.602 81.877 10.587 1.00 15.38 168 ALA B N 1
ATOM 2508 C CA . ALA B 2 168 ? -24.936 83.001 11.467 1.00 15.48 168 ALA B CA 1
ATOM 2509 C C . ALA B 2 168 ? -24.015 83.068 12.683 1.00 15.27 168 ALA B C 1
ATOM 2510 O O . ALA B 2 168 ? -23.649 84.158 13.126 1.00 15.56 168 ALA B O 1
ATOM 2512 N N . ALA B 2 169 ? -23.625 81.897 13.197 1.00 14.86 169 ALA B N 1
ATOM 2513 C CA . ALA B 2 169 ? -22.741 81.783 14.362 1.00 14.00 169 ALA B CA 1
ATOM 2514 C C . ALA B 2 169 ? -21.297 82.136 13.997 1.00 14.74 169 ALA B C 1
ATOM 2515 O O . ALA B 2 169 ? -20.434 82.290 14.875 1.00 15.70 169 ALA B O 1
ATOM 2517 N N . ALA B 2 170 ? -21.071 82.283 12.689 1.00 13.24 170 ALA B N 1
ATOM 2518 C CA . ALA B 2 170 ? -19.780 82.616 12.107 1.00 12.11 170 ALA B CA 1
ATOM 2519 C C . ALA B 2 170 ? -19.582 84.124 11.912 1.00 13.01 170 ALA B C 1
ATOM 2520 O O . ALA B 2 170 ? -18.462 84.578 11.635 1.00 13.88 170 ALA B O 1
ATOM 2522 N N . VAL B 2 171 ? -20.666 84.890 12.053 1.00 13.27 171 VAL B N 1
ATOM 2523 C CA . VAL B 2 171 ? -20.625 86.344 11.891 1.00 15.32 171 VAL B CA 1
ATOM 2524 C C . VAL B 2 171 ? -20.977 87.117 13.168 1.00 17.23 171 VAL B C 1
ATOM 2525 O O . VAL B 2 171 ? -20.455 88.220 13.394 1.00 17.37 171 VAL B O 1
ATOM 2529 N N . ALA B 2 172 ? -21.842 86.521 13.998 1.00 18.25 172 ALA B N 1
ATOM 2530 C CA . ALA B 2 172 ? -22.311 87.110 15.264 1.00 19.48 172 ALA B CA 1
ATOM 2531 C C . ALA B 2 172 ? -21.206 87.391 16.291 1.00 20.68 172 ALA B C 1
ATOM 2532 O O . ALA B 2 172 ? -21.442 88.227 17.186 1.00 22.12 172 ALA B O 1
#

B-factor: mean 25.97, std 23.62, range [1.0, 126.01]

Radius of gyration: 24.88 Å; Cα contacts (8 Å, |Δi|>4): 392; chains: 2; bounding box: 67×73×33 Å

CATH classification: 1.10.490.20

Secondary structure (DSSP, 8-state):
---HHHHHHHHHHHHTS---HHHHHHHHHHHTTHHHHHHHHHHHHHHHHHHHHHHHHHHHHH-GGGTSS-SSSSTTSHHHHHHHHHHHHHHHHHHHHHHHHTSSHHHIIIIITTHHHHHHHTT--HHHHHHHHHHHHHHS---SHHHHHHHHHHHHHHHHH-/---HHHHHHHHHHTTT-PPPHHHHHHHHHHHHSHHHHHHHHHHHHHTHHHHHHHHHHHHHHH-HHHHSTTSTT-SHHHHHHHHHHHHHHHHHHHHHHHHSSSHHHIIIIITTHHHHHHHHT--SHHHHHHHHHHHHHHHHHHT--TTS-----HHHHHHHHHHHHHHHTTT-

Nearest PDB structures (foldseek):
  2c7j-assembly1_A  TM=9.952E-01  e=4.972E-21  Mastigocladus laminosus
  8xf0-assembly5_G  TM=9.732E-01  e=8.905E-17  Leptolyngbya sp. O-77
  8hfq-assembly1_K  TM=9.740E-01  e=2.716E-16  Synechocystis sp. PCC 6803 substr. Kazusa
  8hfq-assembly1_A  TM=9.720E-01  e=3.633E-16  Synechocystis sp. PCC 6803 substr. Kazusa
  4f0t-assembly1_A  TM=9.809E-01  e=7.161E-16  Synechocystis sp. PCC 6803 substr. Kazusa

Solvent-accessible surface area: 15889 Å² total; per-residue (Å²): 28,106,0,27,1,10,95,7,0,35,41,0,26,160,119,40,45,39,22,42,128,115,27,34,124,55,0,83,20,5,10,107,122,0,120,11,0,0,67,0,2,54,26,4,39,120,50,1,117,117,24,0,95,39,0,4,83,44,4,43,143,98,51,77,104,5,51,146,81,113,40,134,126,46,18,36,53,111,112,15,92,56,98,29,31,105,29,2,10,75,21,1,18,4,0,1,0,0,0,0,0,12,10,31,0,0,0,31,80,69,22,44,71,52,15,146,141,108,11,100,76,108,46,47,34,41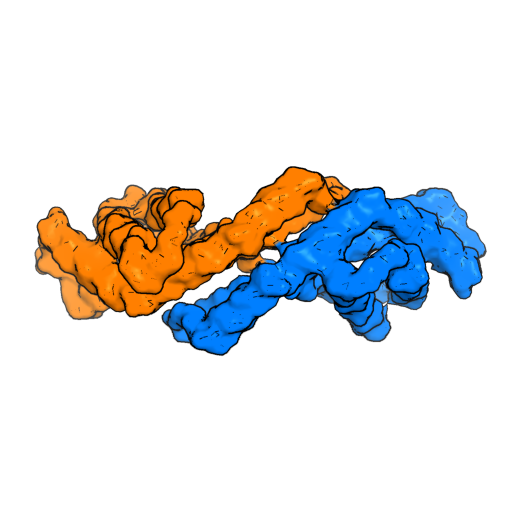,46,33,20,32,3,0,0,56,51,4,64,103,86,28,76,35,120,42,111,25,9,35,30,0,50,80,14,2,59,71,0,23,107,22,8,107,45,15,0,11,1,0,89,14,0,59,81,1,44,160,157,45,40,32,4,59,101,108,46,2,66,62,12,35,56,35,7,63,33,6,94,68,10,6,53,2,3,55,38,0,41,91,45,13,89,59,4,13,36,83,2,38,152,42,3,43,77,88,60,69,113,19,18,69,94,90,19,64,14,83,115,170,178,30,30,60,21,30,62,133,27,3,21,78,2,0,18,18,0,1,0,0,1,1,2,20,9,22,10,0,0,33,80,112,25,17,117,37,26,112,112,59,14,146,84,126,52,40,57,2,79,5,16,7,11,0,0,77,34,0,42,96,29,0,49,154,61,4,74,54,76,103,89,59,132,152,69,100,30,73,138,4,17,76,43,0,19,51,18,0,58,120,0,4,71,21,6,88

Foldseek 3Di:
DDFLVVVQVVVCVVVPHDGDPVSVVSVVVCVVLLVLLLVLLVLCVVCVLVLLLVLLVQLCVVPVDQCPDDDPQGDVDPVNSVVSSVVSSQLSNLLSVCSNRVHCVSCVPVDLVCPVVVCVVRVHQLVSVLSSLVRCLVPSPDDPSNNVSSNVSSVVNSVSRD/DAFLLVVVVVVCVVVPHDQDPVRVVVVVVCVVCVVLLVLLLVLCVVCLLVLLVVLLVVLCVVPVVQADPPHLQDDPVRSVVLSVLLSVLSNLLSVCSNRVHNCSCDPPRLPCQLVVCVVSVNQLLSSLSSLLSSLVVSLCRSVPCPPDDDDDDPVSNVSSSVSSVVSSVSRD

Organism: Mastigocladus laminosus (NCBI:txid83541)

=== Feature glossary ===
Key to the feature types in this record:

Secondary structure (8-state, DSSP). Secondary structure is the local, repeating backbone conformation. DSSP classifies it into eight states by reading the hydrogen-bond network: three helix types (H, G, I), two β types (E, B), two non-regular types (T, S), and unstructured coil (-).

Backbone torsions (φ/ψ). Backbone dihedral angles. Every residue except chain termini has a φ (preceding-C → N → Cα → C) and a ψ (N → Cα → C → next-N). They are reported in degrees following the IUPAC sign convention. Secondary structure is essentially a statement about which (φ, ψ) basin each residue occupies.

Predicted aligned error. Predicted Aligned Error (PAE) is an AlphaFold confidence matrix: entry (i, j) is the expected error in the position of residue j, in ångströms, when the prediction is superimposed on the true structure at residue i. Low PAE within a block of residues means that block is internally rigid and well-predicted; high PAE between two blocks means their relative placement is uncertain even if each block individually is confident.

B-factor. B-factor (Debye–Waller factor) reflects atomic displacement in the crystal lattice. It is an experimental observable (units Å²), not a prediction; low values mean the atom is pinned down, high values mean it moves or is heterogeneous across the crystal.

Secondary structure (3-state, P-SEA). Three-state secondary structure (P-SEA) collapses the eight DSSP classes into helix (a), strand (b), and coil (c). P-SEA assigns these from Cα geometry alone — distances and angles — without requiring backbone oxygens, so it works on any Cα trace.

Sequence. Primary structure: the covalent order of the twenty standard amino acids along the backbone. Two proteins with the same sequence will (almost always) fold to the same structure; two with 30% identity often share a fold but not the details.

pLDDT. pLDDT is the predicted lDDT-Cα score: AlphaFold's confidence that the local environment of each residue (all inter-atomic distances within 15 Å) is correctly placed. It is a per-residue number between 0 and 100, with higher meaning more reliable.

InterPro / GO / CATH / organism. Functional annotations link the protein to curated databases. InterPro entries identify conserved domains and families by matching the sequence against member-database signatures (Pfam, PROSITE, CDD, …). Gene Ontology (GO) terms describe molecular function, biological process, and cellular component in a controlled vocabulary. CATH places the structure in a hierarchical fold classification (Class/Architecture/Topology/Homologous-superfamily). The organism is the source species.

Contact-map, Ramachandran, and PAE plots. Three diagnostic plots accompany the record. The Cα contact map visualizes the tertiary structure as a 2D adjacency matrix (8 Å cutoff, sequence-local contacts suppressed). The Ramachandran plot shows the distribution of backbone (φ, ψ) torsions, with points in the α and β basins reflecting secondary structure content. The PAE plot shows AlphaFold's inter-residue confidence as a color matrix.

mmCIF coordinates. The mmCIF table is the protein's shape written out atom by atom. For each backbone N, Cα, C, and carbonyl O, it records an (x, y, z) coordinate triple in Å plus the residue type, chain letter, and residue number.

Radius of gyration, Cα contacts, bounding box. Three whole-structure scalars: the radius of gyration (RMS distance of Cα from centroid, in Å), the count of Cα–Cα contacts (pairs closer than 8 Å and separated by more than four residues in sequence — i.e. tertiary, not local, contacts), and the bounding-box dimensions. Together they distinguish compact globular folds from extended fibres or disordered chains.

Foldseek 3Di. The Foldseek 3Di string encodes local tertiary geometry as a 20-letter alphabet — one character per residue — derived from the relative positions of nearby Cα atoms. Unlike the amino-acid sequence, 3Di is a direct function of the 3D structure, so two proteins with the same fold have similar 3Di strings even at low sequence identity.

Rendered structure images. Six rendered views show the 3D structure from the faces of a cube — i.e. along ±x, ±y, ±z. Rendering representation is drawn randomly per protein from cartoon (secondary-structure ribbons), sticks (backbone bonds), or molecular surface; coloring is either N→C rainbow (blue at the N-terminus through red at the C-terminus) or one color per chain.

Nearest PDB structures. The Foldseek neighbor list gives the closest experimentally determined structures in the PDB, ranked by structural alignment. TM-score near 1 means near-identical fold; near 0.3 means only rough topology match. This is how one finds what a novel AlphaFold prediction most resembles in the solved-structure universe.

Solvent-accessible surface area. SASA measures how much of the protein is reachable by solvent. It is computed by rolling a water-sized probe over the atomic surface and summing the exposed area (Å²). Per-residue SASA distinguishes core (buried, low SASA) from surface (exposed, high SASA) residues; total SASA is a whole-molecule size measure.